Protein AF-A0A291BW94-F1 (afdb_monomer)

Organism: Brochothrix thermosphacta (NCBI:txid2756)

Radius of gyration: 30.16 Å; Cα contacts (8 Å, |Δi|>4): 267; chains: 1; bounding box: 79×54×92 Å

Solvent-accessible surface area (backbone atoms only — not comparable to full-atom values): 18505 Å² total; per-residue (Å²): 135,90,77,90,75,70,83,77,78,83,82,84,84,87,82,92,78,90,90,76,86,77,79,79,56,31,44,59,52,49,52,50,49,42,55,75,68,64,44,93,42,79,56,50,78,62,58,48,67,58,27,38,57,50,59,78,41,32,90,83,41,65,80,66,53,48,53,62,77,35,47,37,74,76,50,86,87,83,32,32,55,38,54,51,50,48,54,52,48,62,72,38,86,88,54,63,85,90,59,80,67,66,53,41,41,53,55,32,20,35,50,66,76,64,47,49,58,53,36,36,77,73,53,30,26,47,99,84,64,47,75,31,73,63,32,53,53,50,46,62,76,45,41,66,62,53,47,45,67,78,54,61,77,55,61,87,68,71,106,54,96,57,86,43,73,87,47,69,62,64,57,51,52,49,35,43,78,67,65,75,40,52,74,64,57,44,47,53,52,47,50,55,46,44,56,47,43,54,53,39,48,54,48,40,51,52,43,50,50,47,50,54,50,50,47,42,52,49,28,52,57,51,21,53,54,25,49,75,71,66,44,46,70,67,19,48,55,37,28,49,52,27,58,80,67,60,56,82,63,63,62,46,46,58,47,48,33,54,52,24,52,76,70,68,36,57,69,58,22,48,52,39,33,52,51,46,33,50,40,47,70,73,70,36,62,86,84,45,86,62,44,65,63,50,35,50,53,34,51,55,52,42,54,50,52,53,52,54,53,50,53,52,51,55,55,52,69,75,74,110

Nearest PDB structures (foldseek):
  8ehz-assembly1_A  TM=5.260E-01  e=5.068E-01  Homo sapiens
  8ei0-assembly1_A  TM=5.066E-01  e=5.907E-01  Homo sapiens
  8gck-assembly1_B  TM=4.850E-01  e=5.334E-01  Homo sapiens
  8gck-assembly2_A  TM=4.851E-01  e=6.217E-01  Homo sapiens
  8fyu-assembly2_A  TM=4.845E-01  e=1.036E+00  Homo sapiens

pLDDT: mean 75.42, std 21.96, range [30.2, 98.44]

Mean predicted aligned error: 18.99 Å

InterPro domains:
  IPR011990 Tetratricopeptide-like helical domain superfamily [G3DSA:1.25.40.10] (114-318)
  IPR011990 Tetratricopeptide-like helical domain superfamily [SSF48452] (183-284)

Secondary structure (DSSP, 8-state):
---STTTTSS--------S------HHHHHHHHHHHTT-SSPPP---HHHHHHHHHHHTT-GGGSPPGGGGS--BTTTB-HHHHHHHHHHH-TTS-TTS--THHHHTT---HHHHHHHHHHTTSB-TT-PBPHHHHHHHHHTHHHHHHHHSPPP---SSS-------HHHHHHHHHHTTSS-HHHHHHHHHHHHHHHHHHHHHHHHHHHHHHHHHHHHHHHHHHHHHHHT-HHHHHHHHHHHHHTT-SSSHHHHHHHHHHHHTT-HHHHHHHHHHHHHHHHHTS-TT-TTHHHHHHHHHHHHHHHHHHHHHHHHHHHT--

Sequence (320 aa):
MKNLFSFVKNLNVQSKSDASINKIDSTEKLLALYRQKNYKRIPFLPNNEECSKILDRYDILPSLLVRKEYMDIIYQDDLYRGDIIYLWWLANPRTNKKKIPAYFVFKYGISVNERSGTLISLGYIDKQNNLTDKAVKLIELHSSIINEHKFPEPLLINDKQTEIYVDDKAFYDDLLNRGVINEQEYKEAFETTKAANDASDELLTMNKYSSKELKMVNNNKRGITLEKSGDVDKAIELYEYNIKHRFQGNHPYDRLAIIYRKQKRINDEIRVLEVAVDVFEKDVYKKRPDRNVKTNRFKERLGKVHSDKKHENERRNNNE

Structure (mmCIF, N/CA/C/O backbone):
data_AF-A0A291BW94-F1
#
_entry.id   AF-A0A291BW94-F1
#
loop_
_atom_site.group_PDB
_atom_site.id
_atom_site.type_symbol
_atom_site.label_atom_id
_atom_site.label_alt_id
_atom_site.label_comp_id
_atom_site.label_asym_id
_atom_site.label_entity_id
_atom_site.label_seq_id
_atom_site.pdbx_PDB_ins_code
_atom_site.Cartn_x
_atom_site.Cartn_y
_atom_site.Cartn_z
_atom_site.occupancy
_atom_site.B_iso_or_equiv
_atom_site.auth_seq_id
_atom_site.auth_comp_id
_atom_site.auth_asym_id
_atom_site.auth_atom_id
_atom_site.pdbx_PDB_model_num
ATOM 1 N N . MET A 1 1 ? 8.660 -35.034 -30.170 1.00 42.75 1 MET A N 1
ATOM 2 C CA . MET A 1 1 ? 9.963 -35.731 -30.263 1.00 42.75 1 MET A CA 1
ATOM 3 C C . MET A 1 1 ? 10.323 -35.858 -31.743 1.00 42.75 1 MET A C 1
ATOM 5 O O . MET A 1 1 ? 9.501 -36.406 -32.463 1.00 42.75 1 MET A O 1
ATOM 9 N N . LYS A 1 2 ? 11.514 -35.367 -32.147 1.00 31.47 2 LYS A N 1
ATOM 10 C CA . LYS A 1 2 ? 12.114 -35.333 -33.513 1.00 31.47 2 LYS A CA 1
ATOM 11 C C . LYS A 1 2 ? 11.455 -34.312 -34.470 1.00 31.47 2 LYS A C 1
ATOM 13 O O . LYS A 1 2 ? 10.252 -34.345 -34.634 1.00 31.47 2 LYS A O 1
ATOM 18 N N . ASN A 1 3 ? 12.130 -33.375 -35.141 1.00 30.20 3 ASN A N 1
ATOM 19 C CA . ASN A 1 3 ? 13.555 -33.107 -35.352 1.00 30.20 3 ASN A CA 1
ATOM 20 C C . ASN A 1 3 ? 13.709 -31.635 -35.797 1.00 30.20 3 ASN A C 1
ATOM 22 O O . ASN A 1 3 ? 13.331 -31.305 -36.915 1.00 30.20 3 ASN A O 1
ATOM 26 N N . LEU A 1 4 ? 14.311 -30.770 -34.971 1.00 30.91 4 LEU A N 1
ATOM 27 C CA . LEU A 1 4 ? 14.809 -29.449 -35.406 1.00 30.91 4 LEU A CA 1
ATOM 28 C C . LEU A 1 4 ? 16.224 -29.546 -36.028 1.00 30.91 4 LEU A C 1
ATOM 30 O O . LEU A 1 4 ? 16.851 -28.542 -36.339 1.00 30.91 4 LEU A O 1
ATOM 34 N N . PHE A 1 5 ? 16.732 -30.770 -36.215 1.00 34.72 5 PHE A N 1
ATOM 35 C CA . PHE A 1 5 ? 18.092 -31.060 -36.678 1.00 34.72 5 PHE A CA 1
ATOM 36 C C . PHE A 1 5 ? 18.271 -31.062 -38.208 1.00 34.72 5 PHE A C 1
ATOM 38 O O . PHE A 1 5 ? 19.389 -31.255 -38.679 1.00 34.72 5 PHE A O 1
ATOM 45 N N . SER A 1 6 ? 17.219 -30.860 -39.012 1.00 34.09 6 SER A N 1
ATOM 46 C CA . SER A 1 6 ? 17.330 -30.983 -40.478 1.00 34.09 6 SER A CA 1
ATOM 47 C C . SER A 1 6 ? 17.673 -29.687 -41.217 1.00 34.09 6 SER A C 1
ATOM 49 O O . SER A 1 6 ? 18.029 -29.753 -42.389 1.00 34.09 6 SER A O 1
ATOM 51 N N . PHE A 1 7 ? 17.643 -28.520 -40.566 1.00 32.69 7 PHE A N 1
ATOM 52 C CA . PHE A 1 7 ? 17.906 -27.251 -41.260 1.00 32.69 7 PHE A CA 1
ATOM 53 C C . PHE A 1 7 ? 19.403 -26.919 -41.429 1.00 32.69 7 PHE A C 1
ATOM 55 O O . PHE A 1 7 ? 19.756 -25.983 -42.135 1.00 32.69 7 PHE A O 1
ATOM 62 N N . VAL A 1 8 ? 20.307 -27.704 -40.830 1.00 33.06 8 VAL A N 1
ATOM 63 C CA . VAL A 1 8 ? 21.752 -27.390 -40.796 1.00 33.06 8 VAL A CA 1
ATOM 64 C C . VAL A 1 8 ? 22.556 -28.101 -41.898 1.00 33.06 8 VAL A C 1
ATOM 66 O O . VAL A 1 8 ? 23.747 -27.856 -42.048 1.00 33.06 8 VAL A O 1
ATOM 69 N N . LYS A 1 9 ? 21.950 -28.965 -42.725 1.00 33.69 9 LYS A N 1
ATOM 70 C CA . LYS A 1 9 ? 22.735 -29.869 -43.592 1.00 33.69 9 LYS A CA 1
ATOM 71 C C . LYS A 1 9 ? 22.953 -29.453 -45.053 1.00 33.69 9 LYS A C 1
ATOM 73 O O . LYS A 1 9 ? 23.567 -30.230 -45.770 1.00 33.69 9 LYS A O 1
ATOM 78 N N . ASN A 1 10 ? 22.531 -28.265 -45.495 1.00 32.84 10 ASN A N 1
ATOM 79 C CA . ASN A 1 10 ? 22.587 -27.900 -46.926 1.00 32.84 10 ASN A CA 1
ATOM 80 C C . ASN A 1 10 ? 23.357 -26.619 -47.291 1.00 32.84 10 ASN A C 1
ATOM 82 O O . ASN A 1 10 ? 23.132 -26.059 -48.358 1.00 32.84 10 ASN A O 1
ATOM 86 N N . LEU A 1 11 ? 24.317 -26.177 -46.479 1.00 32.81 11 LEU A N 1
ATOM 87 C CA . LEU A 1 11 ? 25.239 -25.111 -46.890 1.00 32.81 11 LEU A CA 1
ATOM 88 C C . LEU A 1 11 ? 26.680 -25.532 -46.631 1.00 32.81 11 LEU A C 1
ATOM 90 O O . LEU A 1 11 ? 27.266 -25.207 -45.603 1.00 32.81 11 LEU A O 1
ATOM 94 N N . ASN A 1 12 ? 27.249 -26.279 -47.575 1.00 32.38 12 ASN A N 1
ATOM 95 C CA . ASN A 1 12 ? 28.695 -26.405 -47.668 1.00 32.38 12 ASN A CA 1
ATOM 96 C C . ASN A 1 12 ? 29.133 -26.540 -49.132 1.00 32.38 12 ASN A C 1
ATOM 98 O O . ASN A 1 12 ? 29.222 -27.645 -49.656 1.00 32.38 12 ASN A O 1
ATOM 102 N N . VAL A 1 13 ? 29.418 -25.404 -49.777 1.00 36.09 13 VAL A N 1
ATOM 103 C CA . VAL A 1 13 ? 30.369 -25.321 -50.896 1.00 36.09 13 VAL A CA 1
ATOM 104 C C . VAL A 1 13 ? 31.230 -24.065 -50.700 1.00 36.09 13 VAL A C 1
ATOM 106 O O . VAL A 1 13 ? 30.855 -22.960 -51.065 1.00 36.09 13 VAL A O 1
ATOM 109 N N . GLN A 1 14 ? 32.350 -24.288 -50.009 1.00 33.00 14 GLN A N 1
ATOM 110 C CA . GLN A 1 14 ? 33.688 -23.690 -50.143 1.00 33.00 14 GLN A CA 1
ATOM 111 C C . GLN A 1 14 ? 33.849 -22.246 -50.672 1.00 33.00 14 GLN A C 1
ATOM 113 O O . GLN A 1 14 ? 33.798 -22.021 -51.875 1.00 33.00 14 GLN A O 1
ATOM 118 N N . SER A 1 15 ? 34.350 -21.353 -49.803 1.00 30.72 15 SER A N 1
ATOM 119 C CA . SER A 1 15 ? 35.695 -20.757 -49.970 1.00 30.72 15 SER A CA 1
ATOM 120 C C . SER A 1 15 ? 36.180 -20.030 -48.699 1.00 30.72 15 SER A C 1
ATOM 122 O O . SER A 1 15 ? 35.703 -18.956 -48.358 1.00 30.72 15 SER A O 1
ATOM 124 N N . LYS A 1 16 ? 37.142 -20.669 -48.021 1.00 34.75 16 LYS A N 1
ATOM 125 C CA . LYS A 1 16 ? 38.218 -20.166 -47.140 1.00 34.75 16 LYS A CA 1
ATOM 126 C C . LYS A 1 16 ? 38.145 -18.720 -46.599 1.00 34.75 16 LYS A C 1
ATOM 128 O O . LYS A 1 16 ? 38.625 -17.794 -47.244 1.00 34.75 16 LYS A O 1
ATOM 133 N N . SER A 1 17 ? 37.778 -18.608 -45.321 1.00 33.25 17 SER A N 1
ATOM 134 C CA . SER A 1 17 ? 38.566 -17.913 -44.286 1.00 33.25 17 SER A CA 1
ATOM 135 C C . SER A 1 17 ? 38.094 -18.401 -42.911 1.00 33.25 17 SER A C 1
ATOM 137 O O . SER A 1 17 ? 37.022 -18.022 -42.438 1.00 33.25 17 SER A O 1
ATOM 139 N N . ASP A 1 18 ? 38.860 -19.309 -42.313 1.00 41.75 18 ASP A N 1
ATOM 140 C CA . ASP A 1 18 ? 38.581 -19.903 -41.007 1.00 41.75 18 ASP A CA 1
ATOM 141 C C . ASP A 1 18 ? 38.770 -18.893 -39.858 1.00 41.75 18 ASP A C 1
ATOM 143 O O . ASP A 1 18 ? 39.694 -18.081 -39.894 1.00 41.75 18 ASP A O 1
ATOM 147 N N . ALA A 1 19 ? 37.915 -19.038 -38.829 1.00 32.38 19 ALA A N 1
ATOM 148 C CA . ALA A 1 19 ? 37.946 -18.446 -37.473 1.00 32.38 19 ALA A CA 1
ATOM 149 C C . ALA A 1 19 ? 36.909 -17.358 -37.086 1.00 32.38 19 ALA A C 1
ATOM 151 O O . ALA A 1 19 ? 37.126 -16.629 -36.121 1.00 32.38 19 ALA A O 1
ATOM 152 N N . SER A 1 20 ? 35.733 -17.290 -37.722 1.00 34.34 20 SER A N 1
ATOM 153 C CA . SER A 1 20 ? 34.609 -16.444 -37.251 1.00 34.34 20 SER A CA 1
ATOM 154 C C . SER A 1 20 ? 33.241 -17.141 -37.317 1.00 34.34 20 SER A C 1
ATOM 156 O O . SER A 1 20 ? 32.237 -16.575 -37.743 1.00 34.34 20 SER A O 1
ATOM 158 N N . ILE A 1 21 ? 33.175 -18.401 -36.882 1.00 39.31 21 ILE A N 1
ATOM 159 C CA . ILE A 1 21 ? 31.927 -19.177 -36.871 1.00 39.31 21 ILE A CA 1
ATOM 160 C C . ILE A 1 21 ? 30.978 -18.637 -35.777 1.00 39.31 21 ILE A C 1
ATOM 162 O O . ILE A 1 21 ? 31.078 -19.005 -34.610 1.00 39.31 21 ILE A O 1
ATOM 166 N N . ASN A 1 22 ? 30.076 -17.735 -36.182 1.00 45.88 22 ASN A N 1
ATOM 167 C CA . ASN A 1 22 ? 28.743 -17.431 -35.632 1.00 45.88 22 ASN A CA 1
ATOM 168 C C . ASN A 1 22 ? 28.517 -17.692 -34.127 1.00 45.88 22 ASN A C 1
ATOM 170 O O . ASN A 1 22 ? 27.833 -18.641 -33.734 1.00 45.88 22 ASN A O 1
ATOM 174 N N . LYS A 1 23 ? 28.984 -16.780 -33.269 1.00 48.34 23 LYS A N 1
ATOM 175 C CA . LYS A 1 23 ? 28.524 -16.706 -31.875 1.00 48.34 23 LYS A CA 1
ATOM 176 C C . LYS A 1 23 ? 27.161 -16.002 -31.865 1.00 48.34 23 LYS A C 1
ATOM 178 O O . LYS A 1 23 ? 27.096 -14.786 -31.982 1.00 48.34 23 LYS A O 1
ATOM 183 N N . ILE A 1 24 ? 26.071 -16.770 -31.804 1.00 60.78 24 ILE A N 1
ATOM 184 C CA . ILE A 1 24 ? 24.704 -16.220 -31.748 1.00 60.78 24 ILE A CA 1
ATOM 185 C C . ILE A 1 24 ? 24.601 -15.266 -30.548 1.00 60.78 24 ILE A C 1
ATOM 187 O O . ILE A 1 24 ? 24.852 -15.688 -29.416 1.00 60.78 24 ILE A O 1
ATOM 191 N N . ASP A 1 25 ? 24.214 -14.017 -30.815 1.00 86.75 25 ASP A N 1
ATOM 192 C CA . ASP A 1 25 ? 24.033 -12.948 -29.831 1.00 86.75 25 ASP A CA 1
ATOM 193 C C . ASP A 1 25 ? 23.041 -13.367 -28.732 1.00 86.75 25 ASP A C 1
ATOM 195 O O . ASP A 1 25 ? 21.907 -13.769 -29.006 1.00 86.75 25 ASP A O 1
ATOM 199 N N . SER A 1 26 ? 23.473 -13.301 -27.471 1.00 90.00 26 SER A N 1
ATOM 200 C CA . SER A 1 26 ? 22.643 -13.633 -26.308 1.00 90.00 26 SER A CA 1
ATOM 201 C C . SER A 1 26 ? 21.423 -12.717 -26.201 1.00 90.00 26 SER A C 1
ATOM 203 O O . SER A 1 26 ? 20.376 -13.142 -25.719 1.00 90.00 26 SER A O 1
ATOM 205 N N . THR A 1 27 ? 21.529 -11.487 -26.705 1.00 92.06 27 THR A N 1
ATOM 206 C CA . THR A 1 27 ? 20.422 -10.526 -26.776 1.00 92.06 27 THR A CA 1
ATOM 207 C C . THR A 1 27 ? 19.288 -11.069 -27.648 1.00 92.06 27 THR A C 1
ATOM 209 O O . THR A 1 27 ? 18.140 -11.145 -27.208 1.00 92.06 27 THR A O 1
ATOM 212 N N . GLU A 1 28 ? 19.618 -11.551 -28.850 1.00 94.19 28 GLU A N 1
ATOM 213 C CA . GLU A 1 28 ? 18.660 -12.149 -29.789 1.00 94.19 28 GLU A CA 1
ATOM 214 C C . GLU A 1 28 ? 18.028 -13.432 -29.237 1.00 94.19 28 GLU A C 1
ATOM 216 O O . GLU A 1 28 ? 16.830 -13.673 -29.402 1.00 94.19 28 GLU A O 1
ATOM 221 N N . LYS A 1 29 ? 18.805 -14.247 -28.514 1.00 93.69 29 LYS A N 1
ATOM 222 C CA . LYS A 1 29 ? 18.279 -15.448 -27.845 1.00 93.69 29 LYS A CA 1
ATOM 223 C C . LYS A 1 29 ? 17.274 -15.100 -26.749 1.00 93.69 29 LYS A C 1
ATOM 225 O O . LYS A 1 29 ? 16.214 -15.723 -26.682 1.00 93.69 29 LYS A O 1
ATOM 230 N N . LEU A 1 30 ? 17.578 -14.111 -25.907 1.00 92.81 30 LEU A N 1
ATOM 231 C CA . LEU A 1 30 ? 16.671 -13.683 -24.842 1.00 92.81 30 LEU A CA 1
ATOM 232 C C . LEU A 1 30 ? 15.404 -13.036 -25.419 1.00 92.81 30 LEU A C 1
ATOM 234 O O . LEU A 1 30 ? 14.298 -13.329 -24.962 1.00 92.81 30 LEU A O 1
ATOM 238 N N . LEU A 1 31 ? 15.539 -12.246 -26.487 1.00 95.50 31 LEU A N 1
ATOM 239 C CA . LEU A 1 31 ? 14.410 -11.715 -27.249 1.00 95.50 31 LEU A CA 1
ATOM 240 C C . LEU A 1 31 ? 13.513 -12.833 -27.802 1.00 95.50 31 LEU A C 1
ATOM 242 O O . LEU A 1 31 ? 12.290 -12.788 -27.641 1.00 95.50 31 LEU A O 1
ATOM 246 N N . ALA A 1 32 ? 14.105 -13.847 -28.436 1.00 94.81 32 ALA A N 1
ATOM 247 C CA . ALA A 1 32 ? 13.374 -14.995 -28.965 1.00 94.81 32 ALA A CA 1
ATOM 248 C C . ALA A 1 32 ? 12.651 -15.772 -27.854 1.00 94.81 32 ALA A C 1
ATOM 250 O O . ALA A 1 32 ? 11.491 -16.149 -28.032 1.00 94.81 32 ALA A O 1
ATOM 251 N N . LEU A 1 33 ? 13.286 -15.941 -26.690 1.00 92.75 33 LEU A N 1
ATOM 252 C CA . LEU A 1 33 ? 12.673 -16.573 -25.524 1.00 92.75 33 LEU A CA 1
ATOM 253 C C . LEU A 1 33 ? 11.459 -15.779 -25.022 1.00 92.75 33 LEU A C 1
ATOM 255 O O . LEU A 1 33 ? 10.393 -16.362 -24.815 1.00 92.75 33 LEU A O 1
ATOM 259 N N . TYR A 1 34 ? 11.565 -14.453 -24.886 1.00 94.94 34 TYR A N 1
ATOM 260 C CA . TYR A 1 34 ? 10.420 -13.618 -24.505 1.00 94.94 34 TYR A CA 1
ATOM 261 C C . TYR A 1 34 ? 9.272 -13.703 -25.521 1.00 94.94 34 TYR A C 1
ATOM 263 O O . TYR A 1 34 ? 8.110 -13.835 -25.126 1.00 94.94 34 TYR A O 1
ATOM 271 N N . ARG A 1 35 ? 9.574 -13.718 -26.826 1.00 94.12 35 ARG A N 1
ATOM 272 C CA . ARG A 1 35 ? 8.566 -13.919 -27.883 1.00 94.12 35 ARG A CA 1
ATOM 273 C C . ARG A 1 35 ? 7.893 -15.285 -27.778 1.00 94.12 35 ARG A C 1
ATOM 275 O O . ARG A 1 35 ? 6.670 -15.354 -27.775 1.00 94.12 35 ARG A O 1
ATOM 282 N N . GLN A 1 36 ? 8.666 -16.358 -27.613 1.00 94.50 36 GLN A N 1
ATOM 283 C CA . GLN A 1 36 ? 8.142 -17.717 -27.436 1.00 94.50 36 GLN A CA 1
ATOM 284 C C . GLN A 1 36 ? 7.239 -17.826 -26.200 1.00 94.50 36 GLN A C 1
ATOM 286 O O . GLN A 1 36 ? 6.272 -18.586 -26.179 1.00 94.50 36 GLN A O 1
ATOM 291 N N . LYS A 1 37 ? 7.547 -17.065 -25.148 1.00 90.19 37 LYS A N 1
ATOM 292 C CA . LYS A 1 37 ? 6.742 -17.003 -23.928 1.00 90.19 37 LYS A CA 1
ATOM 293 C C . LYS A 1 37 ? 5.541 -16.059 -24.058 1.00 90.19 37 LYS A C 1
ATOM 295 O O . LYS A 1 37 ? 4.831 -15.902 -23.070 1.00 90.19 37 LYS A O 1
ATOM 300 N N . ASN A 1 38 ? 5.249 -15.488 -25.225 1.00 92.88 38 ASN A N 1
ATOM 301 C CA . ASN A 1 38 ? 4.084 -14.630 -25.468 1.00 92.88 38 ASN A CA 1
ATOM 302 C C . ASN A 1 38 ? 4.016 -13.412 -24.530 1.00 92.88 38 ASN A C 1
ATOM 304 O O . ASN A 1 38 ? 2.964 -13.100 -23.972 1.00 92.88 38 ASN A O 1
ATOM 308 N N . TYR A 1 39 ? 5.146 -12.738 -24.314 1.00 93.12 39 TYR A N 1
ATOM 309 C CA . TYR A 1 39 ? 5.135 -11.438 -23.645 1.00 93.12 39 TYR A CA 1
ATOM 310 C C . TYR A 1 39 ? 4.414 -10.419 -24.533 1.00 93.12 39 TYR A C 1
ATOM 312 O O . TYR A 1 39 ? 4.793 -10.245 -25.690 1.00 93.12 39 TYR A O 1
ATOM 320 N N . LYS A 1 40 ? 3.398 -9.727 -23.994 1.00 88.44 40 LYS A N 1
ATOM 321 C CA . LYS A 1 40 ? 2.690 -8.658 -24.728 1.00 88.44 40 LYS A CA 1
ATOM 322 C C . LYS A 1 40 ? 3.632 -7.508 -25.079 1.00 88.44 40 LYS A C 1
ATOM 324 O O . LYS A 1 40 ? 3.568 -6.963 -26.176 1.00 88.44 40 LYS A O 1
ATOM 329 N N . ARG A 1 41 ? 4.539 -7.189 -24.154 1.00 91.50 41 ARG A N 1
ATOM 330 C CA . ARG A 1 41 ? 5.652 -6.264 -24.345 1.00 91.50 41 ARG A CA 1
ATOM 331 C C . ARG A 1 41 ? 6.945 -6.924 -23.903 1.00 91.50 41 ARG A C 1
ATOM 333 O O . ARG A 1 41 ? 7.007 -7.531 -22.835 1.00 91.50 41 ARG A O 1
ATOM 340 N N . ILE A 1 42 ? 7.970 -6.795 -24.736 1.00 94.88 42 ILE A N 1
ATOM 341 C CA . ILE A 1 42 ? 9.292 -7.349 -24.460 1.00 94.88 42 ILE A CA 1
ATOM 342 C C . ILE A 1 42 ? 9.949 -6.539 -23.328 1.00 94.88 42 ILE A C 1
ATOM 344 O O . ILE A 1 42 ? 10.016 -5.311 -23.442 1.00 94.88 42 ILE A O 1
ATOM 348 N N . PRO A 1 43 ? 10.405 -7.190 -22.241 1.00 95.44 43 PRO A N 1
ATOM 349 C CA . PRO A 1 43 ? 11.247 -6.557 -21.233 1.00 95.44 43 PRO A CA 1
ATOM 350 C C . PRO A 1 43 ? 12.505 -5.943 -21.845 1.00 95.44 43 PRO A C 1
ATOM 352 O O . PRO A 1 43 ? 13.029 -6.450 -22.835 1.00 95.44 43 PRO A O 1
ATOM 355 N N . PHE A 1 44 ? 13.026 -4.892 -21.221 1.00 94.69 44 PHE A N 1
ATOM 356 C CA . PHE A 1 44 ? 14.311 -4.316 -21.589 1.00 94.69 44 PHE A CA 1
ATOM 357 C C . PHE A 1 44 ? 15.401 -5.395 -21.619 1.00 94.69 44 PHE A C 1
ATOM 359 O O . PHE A 1 44 ? 15.536 -6.192 -20.686 1.00 94.69 44 PHE A O 1
ATOM 366 N N . LEU A 1 45 ? 16.168 -5.407 -22.706 1.00 93.19 45 LEU A N 1
ATOM 367 C CA . LEU A 1 45 ? 17.269 -6.336 -22.909 1.00 93.19 45 LEU A CA 1
ATOM 368 C C . LEU A 1 45 ? 18.560 -5.649 -22.445 1.00 93.19 45 LEU A C 1
ATOM 370 O O . LEU A 1 45 ? 18.942 -4.637 -23.037 1.00 93.19 45 LEU A O 1
ATOM 374 N N . PRO A 1 46 ? 19.223 -6.141 -21.381 1.00 87.81 46 PRO A N 1
ATOM 375 C CA . PRO A 1 46 ? 20.510 -5.599 -20.967 1.00 87.81 46 PRO A CA 1
ATOM 376 C C . PRO A 1 46 ? 21.599 -5.946 -21.990 1.00 87.81 46 PRO A C 1
ATOM 378 O O . PRO A 1 46 ? 21.339 -6.522 -23.045 1.00 87.81 46 PRO A O 1
ATOM 381 N N . ASN A 1 47 ? 22.850 -5.605 -21.682 1.00 87.44 47 ASN A N 1
ATOM 382 C CA . ASN A 1 47 ? 23.969 -5.976 -22.543 1.00 87.44 47 ASN A CA 1
ATOM 383 C C . ASN A 1 47 ? 24.043 -7.507 -22.771 1.00 87.44 47 ASN A C 1
ATOM 385 O O . ASN A 1 47 ? 23.467 -8.308 -22.029 1.00 87.44 47 ASN A O 1
ATOM 389 N N . ASN A 1 48 ? 24.772 -7.911 -23.812 1.00 88.00 48 ASN A N 1
ATOM 390 C CA . ASN A 1 48 ? 24.876 -9.310 -24.233 1.00 88.00 48 ASN A CA 1
ATOM 391 C C . ASN A 1 48 ? 25.375 -10.239 -23.105 1.00 88.00 48 ASN A C 1
ATOM 393 O O . ASN A 1 48 ? 24.868 -11.350 -22.964 1.00 88.00 48 ASN A O 1
ATOM 397 N N . GLU A 1 49 ? 26.308 -9.783 -22.264 1.00 83.25 49 GLU A N 1
ATOM 398 C CA . GLU A 1 49 ? 26.834 -10.577 -21.148 1.00 83.25 49 GLU A CA 1
ATOM 399 C C . GLU A 1 49 ? 25.745 -10.895 -20.112 1.00 83.25 49 GLU A C 1
ATOM 401 O O . GLU A 1 49 ? 25.557 -12.053 -19.740 1.00 83.25 49 GLU A O 1
ATOM 406 N N . GLU A 1 50 ? 24.975 -9.890 -19.694 1.00 83.19 50 GLU A N 1
ATOM 407 C CA . GLU A 1 50 ? 23.849 -10.074 -18.776 1.00 83.19 50 GLU A CA 1
ATOM 408 C C . GLU A 1 50 ? 22.741 -10.928 -19.402 1.00 83.19 50 GLU A C 1
ATOM 410 O O . GLU A 1 50 ? 22.176 -11.798 -18.735 1.00 83.19 50 GLU A O 1
ATOM 415 N N . CYS A 1 51 ? 22.477 -10.767 -20.703 1.00 85.56 51 CYS A N 1
ATOM 416 C CA . CYS A 1 51 ? 21.568 -11.658 -21.425 1.00 85.56 51 CYS A CA 1
ATOM 417 C C . CYS A 1 51 ? 22.054 -13.116 -21.393 1.00 85.56 51 CYS A C 1
ATOM 419 O O . CYS A 1 51 ? 21.244 -14.017 -21.175 1.00 85.56 51 CYS A O 1
ATOM 421 N N . SER A 1 52 ? 23.361 -13.359 -21.563 1.00 83.25 52 SER A N 1
ATOM 422 C CA . SER A 1 52 ? 23.948 -14.702 -21.457 1.00 83.25 52 SER A CA 1
ATOM 423 C C . SER A 1 52 ? 23.725 -15.282 -20.065 1.00 83.25 52 SER A C 1
ATOM 425 O O . SER A 1 52 ? 23.200 -16.382 -19.947 1.00 83.25 52 SER A O 1
ATOM 427 N N . LYS A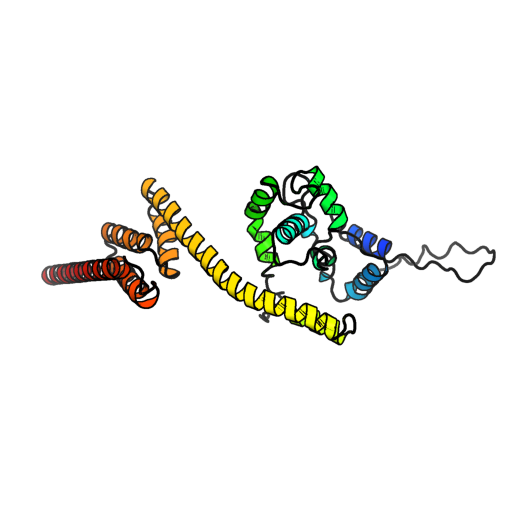 1 53 ? 24.019 -14.514 -19.007 1.00 78.69 53 LYS A N 1
ATOM 428 C CA . LYS A 1 53 ? 23.832 -14.951 -17.611 1.00 78.69 53 LYS A CA 1
ATOM 429 C C . LYS A 1 53 ? 22.382 -15.335 -17.307 1.00 78.69 53 LYS A C 1
ATOM 431 O O . LYS A 1 53 ? 22.152 -16.302 -16.579 1.00 78.69 53 LYS A O 1
ATOM 436 N N . ILE A 1 54 ? 21.412 -14.592 -17.848 1.00 75.88 54 ILE A N 1
ATOM 437 C CA . ILE A 1 54 ? 19.984 -14.918 -17.721 1.00 75.88 54 ILE A CA 1
ATOM 438 C C . ILE A 1 54 ? 19.682 -16.246 -18.423 1.00 75.88 54 ILE A C 1
ATOM 440 O O . ILE A 1 54 ? 19.060 -17.120 -17.823 1.00 75.88 54 ILE A O 1
ATOM 444 N N . LEU A 1 55 ? 20.128 -16.407 -19.673 1.00 80.19 55 LEU A N 1
ATOM 445 C CA . LEU A 1 55 ? 19.862 -17.601 -20.481 1.00 80.19 55 LEU A CA 1
ATOM 446 C C . LEU A 1 55 ? 20.501 -18.859 -19.891 1.00 80.19 55 LEU A C 1
ATOM 448 O O . LEU A 1 55 ? 19.828 -19.879 -19.790 1.00 80.19 55 LEU A O 1
ATOM 452 N N . ASP A 1 56 ? 21.750 -18.770 -19.435 1.00 75.56 56 ASP A N 1
ATOM 453 C CA . ASP A 1 56 ? 22.502 -19.900 -18.877 1.00 75.56 56 ASP A CA 1
ATOM 454 C C . ASP A 1 56 ? 21.852 -20.462 -17.602 1.00 75.56 56 ASP A C 1
ATOM 456 O O . ASP A 1 56 ? 22.020 -21.632 -17.263 1.00 75.56 56 ASP A O 1
ATOM 460 N N . ARG A 1 57 ? 21.099 -19.629 -16.875 1.00 65.12 57 ARG A N 1
ATOM 461 C CA . ARG A 1 57 ? 20.453 -19.994 -15.604 1.00 65.12 57 ARG A CA 1
ATOM 462 C C . ARG A 1 57 ? 18.947 -20.213 -15.732 1.00 65.12 57 ARG A C 1
ATOM 464 O O . ARG A 1 57 ? 18.324 -20.698 -14.786 1.00 65.12 57 ARG A O 1
ATOM 471 N N . TYR A 1 58 ? 18.367 -19.880 -16.884 1.00 68.00 58 TYR A N 1
ATOM 472 C CA . TYR A 1 58 ? 16.930 -19.947 -17.129 1.00 68.00 58 TYR A CA 1
ATOM 473 C C . TYR A 1 58 ? 16.368 -21.365 -16.969 1.00 68.00 58 TYR A C 1
ATOM 475 O O . TYR A 1 58 ? 15.313 -21.535 -16.357 1.00 68.00 58 TYR A O 1
ATOM 483 N N . ASP A 1 59 ? 17.088 -22.374 -17.466 1.00 56.53 59 ASP A N 1
ATOM 484 C CA . ASP A 1 59 ? 16.650 -23.775 -17.420 1.00 56.53 59 ASP A CA 1
ATOM 485 C C . ASP A 1 59 ? 16.503 -24.301 -15.983 1.00 56.53 59 ASP A C 1
ATOM 487 O O . ASP A 1 59 ? 15.691 -25.188 -15.722 1.00 56.53 59 ASP A O 1
ATOM 491 N N . ILE A 1 60 ? 17.259 -23.727 -15.042 1.00 56.72 60 ILE A N 1
ATOM 492 C CA . ILE A 1 60 ? 17.251 -24.099 -13.623 1.00 56.72 60 ILE A CA 1
ATOM 493 C C . ILE A 1 60 ? 16.249 -23.240 -12.844 1.00 56.72 60 ILE A C 1
ATOM 495 O O . ILE A 1 60 ? 15.541 -23.746 -11.974 1.00 56.72 60 ILE A O 1
ATOM 499 N N . LEU A 1 61 ? 16.178 -21.940 -13.147 1.00 59.03 61 LEU A N 1
ATOM 500 C CA . LEU A 1 61 ? 15.329 -20.990 -12.433 1.00 59.03 61 LEU A CA 1
ATOM 501 C C . LEU A 1 61 ? 14.530 -20.111 -13.409 1.00 59.03 61 LEU A C 1
ATOM 503 O O . LEU A 1 61 ? 14.904 -18.964 -13.675 1.00 59.03 61 LEU A O 1
ATOM 507 N N . PRO A 1 62 ? 13.369 -20.593 -13.894 1.00 63.12 62 PRO A N 1
ATOM 508 C CA . PRO A 1 62 ? 12.542 -19.841 -14.836 1.00 63.12 62 PRO A CA 1
ATOM 509 C C . PRO A 1 62 ? 12.038 -18.493 -14.302 1.00 63.12 62 PRO A C 1
ATOM 511 O O . PRO A 1 62 ? 11.682 -17.618 -15.092 1.00 63.12 62 PRO A O 1
ATOM 514 N N . SER A 1 63 ? 12.020 -18.305 -12.975 1.00 63.31 63 SER A N 1
ATOM 515 C CA . SER A 1 63 ? 11.633 -17.050 -12.317 1.00 63.31 63 SER A CA 1
ATOM 516 C C . SER A 1 63 ? 12.656 -15.919 -12.466 1.00 63.31 63 SER A C 1
ATOM 518 O O . SER A 1 63 ? 12.388 -14.818 -11.994 1.00 63.31 63 SER A O 1
ATOM 520 N N . LEU A 1 64 ? 13.813 -16.172 -13.094 1.00 64.25 64 LEU A N 1
ATOM 521 C CA . LEU A 1 64 ? 14.768 -15.131 -13.493 1.00 64.25 64 LEU A CA 1
ATOM 522 C C . LEU A 1 64 ? 14.240 -14.243 -14.620 1.00 64.25 64 LEU A C 1
ATOM 524 O O . LEU A 1 64 ? 14.698 -13.112 -14.767 1.00 64.25 64 LEU A O 1
ATOM 528 N N . LEU A 1 65 ? 13.289 -14.735 -15.420 1.00 79.25 65 LEU A N 1
ATOM 529 C CA . LEU A 1 65 ? 12.615 -13.879 -16.383 1.00 79.25 65 LEU A CA 1
ATOM 530 C C . LEU A 1 65 ? 11.724 -12.879 -15.650 1.00 79.25 65 LEU A C 1
ATOM 532 O O . LEU A 1 65 ? 10.998 -13.230 -14.716 1.00 79.25 65 LEU A O 1
ATOM 536 N N . VAL A 1 66 ? 11.722 -11.644 -16.148 1.00 84.00 66 VAL A N 1
ATOM 537 C CA . VAL A 1 66 ? 10.779 -10.605 -15.721 1.00 84.00 66 VAL A CA 1
ATOM 538 C C . VAL A 1 66 ? 9.365 -11.168 -15.790 1.00 84.00 66 VAL A C 1
ATOM 540 O O . VAL A 1 66 ? 8.989 -11.755 -16.800 1.00 84.00 66 VAL A O 1
ATOM 543 N N . ARG A 1 67 ? 8.560 -11.009 -14.739 1.00 85.44 67 ARG A N 1
ATOM 544 C CA . ARG A 1 67 ? 7.182 -11.523 -14.739 1.00 85.44 67 ARG A CA 1
ATOM 545 C C . ARG A 1 67 ? 6.380 -10.891 -15.874 1.00 85.44 67 ARG A C 1
ATOM 547 O O . ARG A 1 67 ? 6.427 -9.677 -16.062 1.00 85.44 67 ARG A O 1
ATOM 554 N N . LYS A 1 68 ? 5.627 -11.699 -16.621 1.00 89.38 68 LYS A N 1
ATOM 555 C CA . LYS A 1 68 ? 4.851 -11.213 -17.776 1.00 89.38 68 LYS A CA 1
ATOM 556 C C . LYS A 1 68 ? 3.865 -10.131 -17.372 1.00 89.38 68 LYS A C 1
ATOM 558 O O . LYS A 1 68 ? 3.747 -9.126 -18.059 1.00 89.38 68 LYS A O 1
ATOM 563 N N . GLU A 1 69 ? 3.231 -10.313 -16.219 1.00 89.00 69 GLU A N 1
ATOM 564 C CA . GLU A 1 69 ? 2.228 -9.400 -15.676 1.00 89.00 69 GLU A CA 1
ATOM 565 C C . GLU A 1 69 ? 2.830 -8.027 -15.337 1.00 89.00 69 GLU A C 1
ATOM 567 O O . GLU A 1 69 ? 2.108 -7.044 -15.212 1.00 89.00 69 GLU A O 1
ATOM 572 N N . TYR A 1 70 ? 4.156 -7.922 -15.185 1.00 91.56 70 TYR A N 1
ATOM 573 C CA . TYR A 1 70 ? 4.818 -6.640 -14.916 1.00 91.56 70 TYR A CA 1
ATOM 574 C C . TYR A 1 70 ? 5.007 -5.813 -16.190 1.00 91.56 70 TYR A C 1
ATOM 576 O O . TYR A 1 70 ? 5.191 -4.600 -16.097 1.00 91.56 70 TYR A O 1
ATOM 584 N N . MET A 1 71 ? 4.911 -6.467 -17.351 1.00 93.69 71 MET A N 1
ATOM 585 C CA . MET A 1 71 ? 4.939 -5.858 -18.679 1.00 93.69 71 MET A CA 1
ATOM 586 C C . MET A 1 71 ? 3.534 -5.596 -19.240 1.00 93.69 71 MET A C 1
ATOM 588 O O . MET A 1 71 ? 3.406 -5.197 -20.396 1.00 93.69 71 MET A O 1
ATOM 592 N N . ASP A 1 72 ? 2.484 -5.816 -18.446 1.00 89.69 72 ASP A N 1
ATOM 593 C CA . ASP A 1 72 ? 1.121 -5.426 -18.797 1.00 89.69 72 ASP A CA 1
ATOM 594 C C . ASP A 1 72 ? 0.879 -3.948 -18.466 1.00 89.69 72 ASP A C 1
ATOM 596 O O . ASP A 1 72 ? 1.385 -3.421 -17.472 1.00 89.69 72 ASP A O 1
ATOM 600 N N . ILE A 1 73 ? 0.086 -3.278 -19.306 1.00 87.62 73 ILE A N 1
ATOM 601 C CA . ILE A 1 73 ? -0.330 -1.893 -19.073 1.00 87.62 73 ILE A CA 1
ATOM 602 C C . ILE A 1 73 ? -1.255 -1.862 -17.852 1.00 87.62 73 ILE A C 1
ATOM 604 O O . ILE A 1 73 ? -2.269 -2.560 -17.816 1.00 87.62 73 ILE A O 1
ATOM 608 N N . ILE A 1 74 ? -0.917 -1.038 -16.863 1.00 84.94 74 ILE A N 1
ATOM 609 C CA . ILE A 1 74 ? -1.643 -0.939 -15.585 1.00 84.94 74 ILE A CA 1
ATOM 610 C C . ILE A 1 74 ? -2.428 0.366 -15.426 1.00 84.94 74 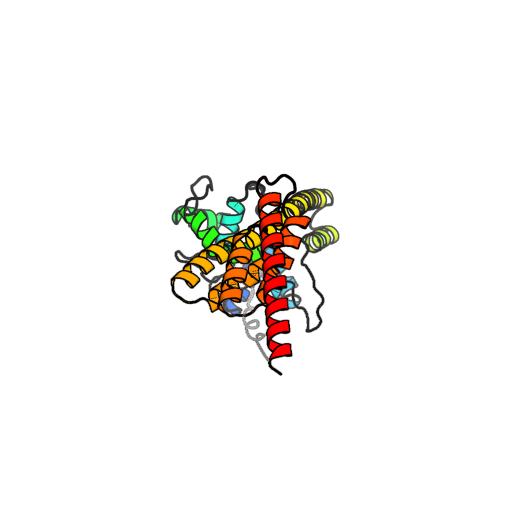ILE A C 1
ATOM 612 O O . ILE A 1 74 ? -3.226 0.491 -14.497 1.00 84.94 74 ILE A O 1
ATOM 616 N N . TYR A 1 75 ? -2.192 1.342 -16.302 1.00 77.81 75 TYR A N 1
ATOM 617 C CA . TYR A 1 75 ? -2.857 2.639 -16.274 1.00 77.81 75 TYR A CA 1
ATOM 618 C C . TYR A 1 75 ? -2.962 3.235 -17.681 1.00 77.81 75 TYR A C 1
ATOM 620 O O . TYR A 1 75 ? -2.323 2.761 -18.621 1.00 77.81 75 TYR A O 1
ATOM 628 N N . GLN A 1 76 ? -3.772 4.285 -17.820 1.00 70.25 76 GLN A N 1
ATOM 629 C CA . GLN A 1 76 ? -3.802 5.118 -19.025 1.00 70.25 76 GLN A CA 1
ATOM 630 C C . GLN A 1 76 ? -2.373 5.615 -19.345 1.00 70.25 76 GLN A C 1
ATOM 632 O O . GLN A 1 76 ? -1.545 5.722 -18.445 1.00 70.25 76 GLN A O 1
ATOM 637 N N . ASP A 1 77 ? -2.076 5.889 -20.616 1.00 80.06 77 ASP A N 1
ATOM 638 C CA . ASP A 1 77 ? -0.761 6.365 -21.093 1.00 80.06 77 ASP A CA 1
ATOM 639 C C . ASP A 1 77 ? 0.368 5.312 -21.217 1.00 80.06 77 ASP A C 1
ATOM 641 O O . ASP A 1 77 ? 1.544 5.663 -21.153 1.00 80.06 77 ASP A O 1
ATOM 645 N N . ASP A 1 78 ? 0.047 4.031 -21.446 1.00 85.50 78 ASP A N 1
ATOM 646 C CA . ASP A 1 78 ? 1.059 2.982 -21.707 1.00 85.50 78 ASP A CA 1
ATOM 647 C C . ASP A 1 78 ? 2.086 2.830 -20.562 1.00 85.50 78 ASP A C 1
ATOM 649 O O . ASP A 1 78 ? 3.306 2.749 -20.758 1.00 85.50 78 ASP A O 1
ATOM 653 N N . LEU A 1 79 ? 1.573 2.851 -19.329 1.00 91.00 79 LEU A N 1
ATOM 654 C CA . LEU A 1 79 ? 2.362 2.721 -18.109 1.00 91.00 79 LEU A CA 1
ATOM 655 C C . LEU A 1 79 ? 2.364 1.293 -17.576 1.00 91.00 79 LEU A C 1
ATOM 657 O O . LEU A 1 79 ? 1.333 0.618 -17.551 1.00 91.00 79 LEU A O 1
ATOM 661 N N . TYR A 1 80 ? 3.520 0.886 -17.064 1.00 91.88 80 TYR A N 1
ATOM 662 C CA . TYR A 1 80 ? 3.793 -0.444 -16.535 1.00 91.88 80 TYR A CA 1
ATOM 663 C C . TYR A 1 80 ? 4.125 -0.386 -15.056 1.00 91.88 80 TYR A C 1
ATOM 665 O O . TYR A 1 80 ? 4.439 0.664 -14.489 1.00 91.88 80 TYR A O 1
ATOM 673 N N . ARG A 1 81 ? 4.153 -1.560 -14.425 1.00 94.06 81 ARG A N 1
ATOM 674 C CA . ARG A 1 81 ? 4.537 -1.687 -13.018 1.00 94.06 81 ARG A CA 1
ATOM 675 C C . ARG A 1 81 ? 5.890 -1.030 -12.720 1.00 94.06 81 ARG A C 1
ATOM 677 O O . ARG A 1 81 ? 6.021 -0.354 -11.702 1.00 94.06 81 ARG A O 1
ATOM 684 N N . GLY A 1 82 ? 6.868 -1.190 -13.615 1.00 94.31 82 GLY A N 1
ATOM 685 C CA . GLY A 1 82 ? 8.189 -0.574 -13.485 1.00 94.31 82 GLY A CA 1
ATOM 686 C C . GLY A 1 82 ? 8.157 0.955 -13.410 1.00 94.31 82 GLY A C 1
ATOM 687 O O . GLY A 1 82 ? 8.937 1.529 -12.655 1.00 94.31 82 GLY A O 1
ATOM 688 N N . ASP A 1 83 ? 7.232 1.614 -14.112 1.00 95.88 83 ASP A N 1
ATOM 689 C CA . ASP A 1 83 ? 7.127 3.078 -14.113 1.00 95.88 83 ASP A CA 1
ATOM 690 C C . ASP A 1 83 ? 6.674 3.613 -12.758 1.00 95.88 83 ASP A C 1
ATOM 692 O O . ASP A 1 83 ? 7.224 4.592 -12.264 1.00 95.88 83 ASP A O 1
ATOM 696 N N . ILE A 1 84 ? 5.728 2.932 -12.107 1.00 94.75 84 ILE A N 1
ATOM 697 C CA . ILE A 1 84 ? 5.275 3.291 -10.755 1.00 94.75 84 ILE A CA 1
ATOM 698 C C . ILE A 1 84 ? 6.429 3.183 -9.764 1.00 94.75 84 ILE A C 1
ATOM 700 O O . ILE A 1 84 ? 6.623 4.066 -8.930 1.00 94.75 84 ILE A O 1
ATOM 704 N N . ILE A 1 85 ? 7.226 2.117 -9.877 1.00 93.00 85 ILE A N 1
ATOM 705 C CA . ILE A 1 85 ? 8.403 1.927 -9.030 1.00 93.00 85 ILE A CA 1
ATOM 706 C C . ILE A 1 85 ? 9.474 2.967 -9.336 1.00 93.00 85 ILE A C 1
ATOM 708 O O . ILE A 1 85 ? 10.124 3.446 -8.411 1.00 93.00 85 ILE A O 1
ATOM 712 N N . TYR A 1 86 ? 9.631 3.370 -10.595 1.00 95.00 86 TYR A N 1
ATOM 713 C CA . TYR A 1 86 ? 10.581 4.409 -10.966 1.00 95.00 86 TYR A CA 1
ATOM 714 C C . TYR A 1 86 ? 10.165 5.778 -10.413 1.00 95.00 86 TYR A C 1
ATOM 716 O O . TYR A 1 86 ? 10.981 6.453 -9.785 1.00 95.00 86 TYR A O 1
ATOM 724 N N . LEU A 1 87 ? 8.890 6.149 -10.543 1.00 93.38 87 LEU A N 1
ATOM 725 C CA . LEU A 1 87 ? 8.339 7.377 -9.966 1.00 93.38 87 LEU A CA 1
ATOM 726 C C . LEU A 1 87 ? 8.434 7.376 -8.432 1.00 93.38 87 LEU A C 1
ATOM 728 O O . LEU A 1 87 ? 8.870 8.363 -7.841 1.00 93.38 87 LEU A O 1
ATOM 732 N N . TRP A 1 88 ? 8.099 6.260 -7.776 1.00 92.81 88 TRP A N 1
ATOM 733 C CA . TRP A 1 88 ? 8.281 6.102 -6.330 1.00 92.81 88 TRP A CA 1
ATOM 734 C C . TRP A 1 88 ? 9.753 6.222 -5.919 1.00 92.81 88 TRP A C 1
ATOM 736 O O . TRP A 1 88 ? 10.068 6.897 -4.936 1.00 92.81 88 TRP A O 1
ATOM 746 N N . TRP A 1 89 ? 10.657 5.586 -6.670 1.00 90.50 89 TRP A N 1
ATOM 747 C CA . TRP A 1 89 ? 12.089 5.678 -6.427 1.00 90.50 89 TRP A CA 1
ATOM 748 C C . TRP A 1 89 ? 12.528 7.130 -6.535 1.00 90.50 89 TRP A C 1
ATOM 750 O O . TRP A 1 89 ? 13.105 7.620 -5.573 1.00 90.50 89 TRP A O 1
ATOM 760 N N . LEU A 1 90 ? 12.189 7.845 -7.619 1.00 87.75 90 LEU A N 1
ATOM 761 C CA . LEU A 1 90 ? 12.444 9.281 -7.803 1.00 87.75 90 LEU A CA 1
ATOM 762 C C . LEU A 1 90 ? 11.952 10.118 -6.616 1.00 87.75 90 LEU A C 1
ATOM 764 O O . LEU A 1 90 ? 12.745 10.881 -6.068 1.00 87.75 90 LEU A O 1
ATOM 768 N N . ALA A 1 91 ? 10.722 9.888 -6.155 1.00 83.69 91 ALA A N 1
ATOM 769 C CA . ALA A 1 91 ? 10.124 10.598 -5.025 1.00 83.69 91 ALA A CA 1
ATOM 770 C C . ALA A 1 91 ? 10.854 10.384 -3.688 1.00 83.69 91 ALA A C 1
ATOM 772 O O . ALA A 1 91 ? 10.701 11.187 -2.771 1.00 83.69 91 ALA A O 1
ATOM 773 N N . ASN A 1 92 ? 11.620 9.299 -3.539 1.00 78.06 92 ASN A N 1
ATOM 774 C CA . ASN A 1 92 ? 12.285 8.972 -2.285 1.00 78.06 92 ASN A CA 1
ATOM 775 C C . ASN A 1 92 ? 13.620 9.738 -2.137 1.00 78.06 92 ASN A C 1
ATOM 777 O O . ASN A 1 92 ? 14.591 9.391 -2.823 1.00 78.06 92 ASN A O 1
ATOM 781 N N . PRO A 1 93 ? 13.727 10.712 -1.208 1.00 69.12 93 PRO A N 1
ATOM 782 C CA . PRO A 1 93 ? 14.925 11.542 -1.049 1.00 69.12 93 PRO A CA 1
ATOM 783 C C . PRO A 1 93 ? 16.133 10.767 -0.509 1.00 69.12 93 PRO A C 1
ATOM 785 O O . PRO A 1 93 ? 17.261 11.228 -0.637 1.00 69.12 93 PRO A O 1
ATOM 788 N N . ARG A 1 94 ? 15.919 9.582 0.079 1.00 68.25 94 ARG A N 1
ATOM 789 C CA . ARG A 1 94 ? 16.995 8.744 0.635 1.00 68.25 94 ARG A CA 1
ATOM 790 C C . ARG A 1 94 ? 17.688 7.874 -0.408 1.00 68.25 94 ARG A C 1
ATOM 792 O O . ARG A 1 94 ? 18.664 7.202 -0.095 1.00 68.25 94 ARG A O 1
ATOM 799 N N . THR A 1 95 ? 17.173 7.830 -1.633 1.00 69.62 95 THR A N 1
ATOM 800 C CA . THR A 1 95 ? 17.730 6.961 -2.673 1.00 69.62 95 THR A CA 1
ATO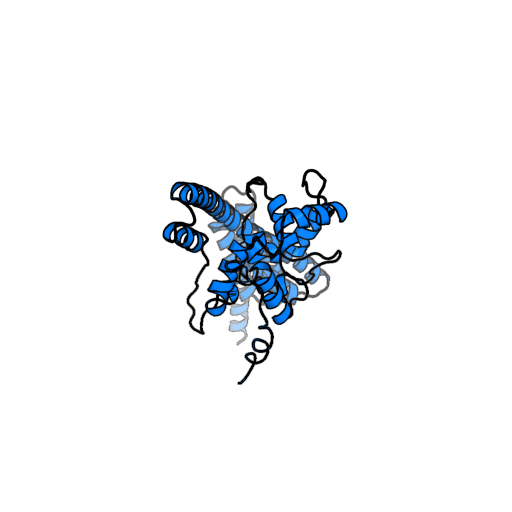M 801 C C . THR A 1 95 ? 18.806 7.686 -3.471 1.00 69.62 95 THR A C 1
ATOM 803 O O . THR A 1 95 ? 18.636 8.830 -3.895 1.00 69.62 95 THR A O 1
ATOM 806 N N . ASN A 1 96 ? 19.923 6.999 -3.709 1.00 76.19 96 ASN A N 1
ATOM 807 C CA . ASN A 1 96 ? 21.022 7.540 -4.494 1.00 76.19 96 ASN A CA 1
ATOM 808 C C . ASN A 1 96 ? 20.660 7.566 -5.986 1.00 76.19 96 ASN A C 1
ATOM 810 O O . ASN A 1 96 ? 20.694 6.539 -6.660 1.00 76.19 96 ASN A O 1
ATOM 814 N N . LYS A 1 97 ? 20.376 8.758 -6.521 1.00 80.94 97 LYS A N 1
ATOM 815 C CA . LYS A 1 97 ? 19.996 8.939 -7.932 1.00 80.94 97 LYS A CA 1
ATOM 816 C C . LYS A 1 97 ? 21.118 8.672 -8.929 1.00 80.94 97 LYS A C 1
ATOM 818 O O . LYS A 1 97 ? 20.841 8.508 -10.110 1.00 80.94 97 LYS A O 1
ATOM 823 N N . LYS A 1 98 ? 22.371 8.614 -8.467 1.00 80.75 98 LYS A N 1
ATOM 824 C CA . LYS A 1 98 ? 23.534 8.323 -9.315 1.00 80.75 98 LYS A CA 1
ATOM 825 C C . LYS A 1 98 ? 23.681 6.829 -9.611 1.00 80.75 98 LYS A C 1
ATOM 827 O O . LYS A 1 98 ? 24.306 6.482 -10.606 1.00 80.75 98 LYS A O 1
ATOM 832 N N . LYS A 1 99 ? 23.125 5.950 -8.767 1.00 81.62 99 LYS A N 1
ATOM 833 C CA . LYS A 1 99 ? 23.227 4.490 -8.912 1.00 81.62 99 LYS A CA 1
ATOM 834 C C . LYS A 1 99 ? 21.841 3.895 -9.126 1.00 81.62 99 LYS A C 1
ATOM 836 O O . LYS A 1 99 ? 21.084 3.716 -8.176 1.00 81.62 99 LYS A O 1
ATOM 841 N N . ILE A 1 100 ? 21.518 3.595 -10.383 1.00 81.62 100 ILE A N 1
ATOM 842 C CA . ILE A 1 100 ? 20.237 2.988 -10.750 1.00 81.62 100 ILE A CA 1
ATOM 843 C C . ILE A 1 100 ? 20.192 1.545 -10.212 1.00 81.62 100 ILE A C 1
ATOM 845 O O . ILE A 1 100 ? 21.076 0.750 -10.536 1.00 81.62 100 ILE A O 1
ATOM 849 N N . PRO A 1 101 ? 19.183 1.183 -9.401 1.00 82.25 101 PRO A N 1
ATOM 850 C CA . PRO A 1 101 ? 19.018 -0.178 -8.908 1.00 82.25 101 PRO A CA 1
ATOM 851 C C . PRO A 1 101 ? 18.825 -1.216 -10.020 1.00 82.25 101 PRO A C 1
ATOM 853 O O . PRO A 1 101 ? 18.023 -1.034 -10.936 1.00 82.25 101 PRO A O 1
ATOM 856 N N . ALA A 1 102 ? 19.490 -2.363 -9.880 1.00 77.81 102 ALA A N 1
ATOM 857 C CA . ALA A 1 102 ? 19.440 -3.457 -10.850 1.00 77.81 102 ALA A CA 1
ATOM 858 C C . ALA A 1 102 ? 18.028 -4.058 -11.024 1.00 77.81 102 ALA A C 1
ATOM 860 O O . ALA A 1 102 ? 17.690 -4.561 -12.097 1.00 77.81 102 ALA A O 1
ATOM 861 N N . TYR A 1 103 ? 17.163 -3.960 -10.005 1.00 82.44 103 TYR A N 1
ATOM 862 C CA . TYR A 1 103 ? 15.794 -4.479 -10.079 1.00 82.44 103 TYR A CA 1
ATOM 863 C C . TYR A 1 103 ? 14.955 -3.818 -11.184 1.00 82.44 103 TYR A C 1
ATOM 865 O O . TYR A 1 103 ? 13.978 -4.416 -11.630 1.00 82.44 103 TYR A O 1
ATOM 873 N N . PHE A 1 104 ? 15.307 -2.615 -11.656 1.00 86.19 104 PHE A N 1
ATOM 874 C CA . PHE A 1 104 ? 14.590 -1.988 -12.768 1.00 86.19 104 PHE A CA 1
ATOM 875 C C . PHE A 1 104 ? 14.676 -2.834 -14.034 1.00 86.19 104 PHE A C 1
ATOM 877 O O . PHE A 1 104 ? 13.652 -3.097 -14.660 1.00 86.19 104 PHE A O 1
ATOM 884 N N . VAL A 1 105 ? 15.865 -3.358 -14.323 1.00 83.44 105 VAL A N 1
ATOM 885 C CA . VAL A 1 105 ? 16.102 -4.260 -15.449 1.00 83.44 105 VAL A CA 1
ATOM 886 C C . VAL A 1 105 ? 15.583 -5.658 -15.125 1.00 83.44 105 VAL A C 1
ATOM 888 O O . VAL A 1 105 ? 14.716 -6.171 -15.824 1.00 83.44 105 VAL A O 1
ATOM 891 N N . PHE A 1 106 ? 16.063 -6.269 -14.040 1.00 79.88 106 PHE A N 1
ATOM 892 C CA . PHE A 1 106 ? 15.878 -7.711 -13.835 1.00 79.88 106 PHE A CA 1
ATOM 893 C 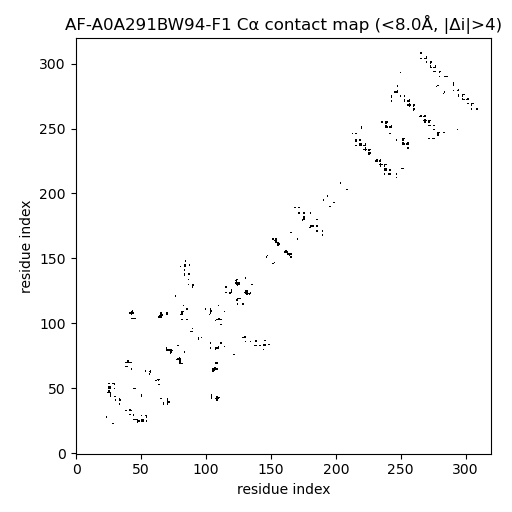C . PHE A 1 106 ? 14.527 -8.101 -13.225 1.00 79.88 106 PHE A C 1
ATOM 895 O O . PHE A 1 106 ? 14.046 -9.203 -13.465 1.00 79.88 106 PHE A O 1
ATOM 902 N N . LYS A 1 107 ? 13.888 -7.216 -12.448 1.00 81.31 107 LYS A N 1
ATOM 903 C CA . LYS A 1 107 ? 12.564 -7.478 -11.856 1.00 81.31 107 LYS A CA 1
ATOM 904 C C . LYS A 1 107 ? 11.451 -6.855 -12.683 1.00 81.31 107 LYS A C 1
ATOM 906 O O . LYS A 1 107 ? 10.435 -7.509 -12.890 1.00 81.31 107 LYS A O 1
ATOM 911 N N . TYR A 1 108 ? 11.628 -5.612 -13.128 1.00 90.25 108 TYR A N 1
ATOM 912 C CA . TYR A 1 108 ? 10.575 -4.847 -13.803 1.00 90.25 108 TYR A CA 1
ATOM 913 C C . TYR A 1 108 ? 10.737 -4.734 -15.316 1.00 90.25 108 TYR A C 1
ATOM 915 O O . TYR A 1 108 ? 9.818 -4.243 -15.961 1.00 90.25 108 TYR A O 1
ATOM 923 N N . GLY A 1 109 ? 11.855 -5.187 -15.888 1.00 90.69 109 GLY A N 1
ATOM 924 C CA . GLY A 1 109 ? 12.037 -5.201 -17.335 1.00 90.69 109 GLY A CA 1
ATOM 925 C C . GLY A 1 109 ? 12.064 -3.821 -17.977 1.00 90.69 109 GLY A C 1
ATOM 926 O O . GLY A 1 109 ? 11.640 -3.694 -19.122 1.00 90.69 109 GLY A O 1
ATOM 927 N N . ILE A 1 110 ? 12.523 -2.788 -17.269 1.00 94.81 110 ILE A N 1
ATOM 928 C CA . ILE A 1 110 ? 12.603 -1.427 -17.801 1.00 94.81 110 ILE A CA 1
ATOM 929 C C . ILE A 1 110 ? 14.021 -0.865 -17.741 1.00 94.81 110 ILE A C 1
ATOM 931 O O . ILE A 1 110 ? 14.765 -1.072 -16.782 1.00 94.81 110 ILE A O 1
ATOM 935 N N . SER A 1 111 ? 14.364 -0.077 -18.757 1.00 93.88 111 SER A N 1
ATOM 936 C CA . SER A 1 111 ? 15.487 0.853 -18.702 1.00 93.88 111 SER A CA 1
ATOM 937 C C . SER A 1 111 ? 14.993 2.179 -18.146 1.00 93.88 111 SER A C 1
ATOM 939 O O . SER A 1 111 ? 14.134 2.828 -18.744 1.00 93.88 111 SER A O 1
ATOM 941 N N . VAL A 1 112 ? 15.544 2.592 -17.002 1.00 92.06 112 VAL A N 1
ATOM 942 C CA . VAL A 1 112 ? 15.228 3.894 -16.399 1.00 92.06 112 VAL A CA 1
ATOM 943 C C . VAL A 1 112 ? 15.472 5.013 -17.405 1.00 92.06 112 VAL A C 1
ATOM 945 O O . VAL A 1 112 ? 14.587 5.831 -17.603 1.00 92.06 112 VAL A O 1
ATOM 948 N N . ASN A 1 113 ? 16.600 4.983 -18.118 1.00 90.62 113 ASN A N 1
ATOM 949 C CA . ASN A 1 113 ? 16.955 6.014 -19.093 1.00 90.62 113 ASN A CA 1
ATOM 950 C C . ASN A 1 113 ? 15.922 6.132 -20.229 1.00 90.62 113 ASN A C 1
ATOM 952 O O . ASN A 1 113 ? 15.534 7.240 -20.596 1.00 90.62 113 ASN A O 1
ATOM 956 N N . GLU A 1 114 ? 15.441 5.005 -20.767 1.00 91.75 114 GLU A N 1
ATOM 957 C CA . GLU A 1 114 ? 14.415 5.006 -21.823 1.00 91.75 114 GLU A CA 1
ATOM 958 C C . GLU A 1 114 ? 13.056 5.480 -21.293 1.00 91.75 114 GLU A C 1
ATOM 960 O O . GLU A 1 114 ? 12.343 6.254 -21.944 1.00 91.75 114 GLU A O 1
ATOM 965 N N . ARG A 1 115 ? 12.691 5.044 -20.081 1.00 93.94 115 ARG A N 1
ATOM 966 C CA . ARG A 1 115 ? 11.413 5.415 -19.469 1.00 93.94 115 ARG A CA 1
ATOM 967 C C . ARG A 1 115 ? 11.387 6.860 -18.988 1.00 93.94 115 ARG A C 1
ATOM 969 O O . ARG A 1 115 ? 10.327 7.469 -19.093 1.00 93.94 115 ARG A O 1
ATOM 976 N N . SER A 1 116 ? 12.509 7.456 -18.576 1.00 93.75 116 SER A N 1
ATOM 977 C CA . SER A 1 116 ? 12.582 8.882 -18.221 1.00 93.75 116 SER A CA 1
ATOM 978 C C . SER A 1 116 ? 12.053 9.767 -19.347 1.00 93.75 116 SER A C 1
ATOM 980 O O . SER A 1 116 ? 11.173 10.589 -19.109 1.00 93.75 116 SER A O 1
ATOM 982 N N . GLY A 1 117 ? 12.510 9.558 -20.587 1.00 94.31 117 GLY A N 1
ATOM 983 C CA . GLY A 1 117 ? 12.041 10.339 -21.739 1.00 94.31 117 GLY A CA 1
ATOM 984 C C . GLY A 1 117 ? 10.536 10.191 -21.980 1.00 94.31 117 GLY A C 1
ATOM 985 O O . GLY A 1 117 ? 9.839 11.180 -22.214 1.00 94.31 117 GLY A O 1
ATOM 986 N N . THR A 1 118 ? 10.019 8.967 -21.831 1.00 93.81 118 THR A N 1
ATOM 987 C CA . THR A 1 118 ? 8.577 8.701 -21.943 1.00 93.81 118 THR A CA 1
ATOM 988 C C . THR A 1 118 ? 7.799 9.446 -20.853 1.00 93.81 118 THR A C 1
ATOM 990 O O . THR A 1 118 ? 6.854 10.171 -21.154 1.00 93.81 118 THR A O 1
ATOM 993 N N . LEU A 1 119 ? 8.222 9.343 -19.592 1.00 95.62 119 LEU A N 1
ATOM 994 C CA . LEU A 1 119 ? 7.549 9.975 -18.454 1.00 95.62 119 LEU A CA 1
ATOM 995 C C . LEU A 1 119 ? 7.617 11.507 -18.491 1.00 95.62 119 LEU A C 1
ATOM 997 O O . LEU A 1 119 ? 6.666 12.154 -18.051 1.00 95.62 119 LEU A O 1
ATOM 1001 N N . ILE A 1 120 ? 8.679 12.083 -19.064 1.00 96.44 120 ILE A N 1
ATOM 1002 C CA . ILE A 1 120 ? 8.755 13.521 -19.360 1.00 96.44 120 ILE A CA 1
ATOM 1003 C C . ILE A 1 120 ? 7.701 13.900 -20.405 1.00 96.44 120 ILE A C 1
ATOM 1005 O O . ILE A 1 120 ? 6.932 14.834 -20.189 1.00 96.44 120 ILE A O 1
ATOM 1009 N N . SER A 1 121 ? 7.619 13.161 -21.519 1.00 94.75 121 SER A N 1
ATOM 1010 C CA . SER A 1 121 ? 6.657 13.454 -22.596 1.00 94.75 121 SER A CA 1
ATOM 1011 C C . SER A 1 121 ? 5.194 13.342 -22.149 1.00 94.75 121 SER A C 1
ATOM 1013 O O . SER A 1 121 ? 4.345 14.107 -22.597 1.00 94.75 121 SER A O 1
ATOM 1015 N N . LEU A 1 122 ? 4.915 12.433 -21.211 1.00 94.62 122 LEU A N 1
ATOM 1016 C CA . LEU A 1 122 ? 3.593 12.210 -20.624 1.00 94.62 122 LEU A CA 1
ATOM 1017 C C . LEU A 1 122 ? 3.265 13.166 -19.459 1.00 94.62 122 LEU A C 1
ATOM 1019 O O . LEU A 1 122 ? 2.166 13.098 -18.895 1.00 94.62 122 LEU A O 1
ATOM 1023 N N . GLY A 1 123 ? 4.206 14.036 -19.075 1.00 95.75 123 GLY A N 1
ATOM 1024 C CA . GLY A 1 123 ? 4.037 15.037 -18.020 1.00 95.75 123 GLY A CA 1
ATOM 1025 C C . GLY A 1 123 ? 4.045 14.480 -16.593 1.00 95.75 123 GLY A C 1
ATOM 1026 O O . GLY A 1 123 ? 3.497 15.110 -15.689 1.00 95.75 123 GLY A O 1
ATOM 1027 N N . TYR A 1 124 ? 4.623 13.299 -16.367 1.00 95.12 124 TYR A N 1
ATOM 1028 C CA . TYR A 1 124 ? 4.764 12.724 -15.025 1.00 95.12 124 TYR A CA 1
ATOM 1029 C C . TYR A 1 124 ? 5.974 13.291 -14.274 1.00 95.12 124 TYR A C 1
ATOM 1031 O O . TYR A 1 124 ? 5.913 13.493 -13.062 1.00 95.12 124 TYR A O 1
ATOM 1039 N N . ILE A 1 125 ? 7.058 13.586 -14.986 1.00 95.62 125 ILE A N 1
ATOM 1040 C CA . ILE A 1 125 ? 8.253 14.216 -14.415 1.00 95.62 125 ILE A CA 1
ATOM 1041 C C . ILE A 1 125 ? 8.731 15.366 -15.303 1.00 95.62 125 ILE A C 1
ATOM 1043 O O . ILE A 1 125 ? 8.444 15.389 -16.499 1.00 95.62 125 ILE A O 1
ATOM 1047 N N . ASP A 1 126 ? 9.444 16.331 -14.727 1.00 93.62 126 ASP A N 1
ATOM 1048 C CA . ASP A 1 126 ? 10.080 17.409 -15.486 1.00 93.62 126 ASP A CA 1
ATOM 1049 C C . ASP A 1 126 ? 11.460 16.998 -16.040 1.00 93.62 126 ASP A C 1
ATOM 1051 O O . ASP A 1 126 ? 11.960 15.894 -15.809 1.00 93.62 126 ASP A O 1
ATOM 1055 N N . LYS A 1 127 ? 12.110 17.907 -16.780 1.00 92.94 127 LYS A N 1
ATOM 1056 C CA . LYS A 1 127 ? 13.446 17.673 -17.363 1.00 92.94 127 LYS A CA 1
ATOM 1057 C C . LYS A 1 127 ? 14.552 17.511 -16.310 1.00 92.94 127 LYS A C 1
ATOM 1059 O O . LYS A 1 127 ? 15.654 17.091 -16.651 1.00 92.94 127 LYS A O 1
ATOM 1064 N N . GLN A 1 128 ? 14.275 17.861 -15.059 1.00 89.19 128 GLN A N 1
ATOM 1065 C CA . GLN A 1 128 ? 15.159 17.726 -13.909 1.00 89.19 128 GLN A CA 1
ATOM 1066 C C . GLN A 1 128 ? 14.822 16.473 -13.075 1.00 89.19 128 GLN A C 1
ATOM 1068 O O . GLN A 1 128 ? 15.442 16.250 -12.037 1.00 89.19 128 GLN A O 1
ATOM 1073 N N . ASN A 1 129 ? 13.904 15.620 -13.553 1.00 86.75 129 ASN A N 1
ATOM 1074 C CA . ASN A 1 129 ? 13.369 14.436 -12.876 1.00 86.75 129 ASN A CA 1
ATOM 1075 C C . ASN A 1 129 ? 12.579 14.731 -11.587 1.00 86.75 129 ASN A C 1
ATOM 1077 O O . ASN A 1 129 ? 12.407 13.833 -10.757 1.00 86.75 129 ASN A O 1
ATOM 1081 N N . ASN A 1 130 ? 12.069 15.952 -11.410 1.00 90.38 130 ASN A N 1
ATOM 1082 C CA . ASN A 1 130 ? 11.124 16.248 -10.338 1.00 90.38 130 ASN A CA 1
ATOM 1083 C C . ASN A 1 130 ? 9.728 15.754 -10.720 1.00 90.38 130 ASN A C 1
ATOM 1085 O O . ASN A 1 130 ? 9.327 15.812 -11.883 1.00 90.38 130 ASN A O 1
ATOM 1089 N N . LEU A 1 131 ? 8.974 15.281 -9.731 1.00 91.12 131 LEU A N 1
ATOM 1090 C CA . LEU A 1 131 ? 7.618 14.784 -9.939 1.00 91.12 131 LEU A CA 1
ATOM 1091 C C . LEU A 1 131 ? 6.621 15.928 -10.119 1.00 91.12 131 LEU A C 1
ATOM 1093 O O . LEU A 1 131 ? 6.687 16.939 -9.423 1.00 91.12 131 LEU A O 1
ATOM 1097 N N . THR A 1 132 ? 5.643 15.712 -10.995 1.00 92.25 132 THR A N 1
ATOM 1098 C CA . THR A 1 132 ? 4.450 16.557 -11.108 1.00 92.25 132 THR A CA 1
ATOM 1099 C C . THR A 1 132 ? 3.324 16.051 -10.203 1.00 92.25 132 THR A C 1
ATOM 1101 O O . THR A 1 132 ? 3.317 14.893 -9.776 1.00 92.25 132 THR A O 1
ATOM 1104 N N . ASP A 1 133 ? 2.289 16.868 -9.997 1.00 87.31 133 ASP A N 1
ATOM 1105 C CA . ASP A 1 133 ? 1.060 16.441 -9.310 1.00 87.31 133 ASP A CA 1
ATOM 1106 C C . ASP A 1 133 ? 0.406 15.219 -9.974 1.00 87.31 133 ASP A C 1
ATOM 1108 O O . ASP A 1 133 ? -0.218 14.394 -9.302 1.00 87.31 133 ASP A O 1
ATOM 1112 N N . LYS A 1 134 ? 0.561 15.076 -11.300 1.00 90.81 134 LYS A N 1
ATOM 1113 C CA . LYS A 1 134 ? 0.077 13.913 -12.057 1.00 90.81 134 LYS A CA 1
ATOM 1114 C C . LYS A 1 134 ? 0.786 12.638 -11.590 1.00 90.81 134 LYS A C 1
ATOM 1116 O O . LYS A 1 134 ? 0.123 11.627 -11.366 1.00 90.81 134 LYS A O 1
ATOM 1121 N N . ALA A 1 135 ? 2.106 12.688 -11.397 1.00 88.19 135 ALA A N 1
ATOM 1122 C CA . ALA A 1 135 ? 2.874 11.558 -10.873 1.00 88.19 135 ALA A CA 1
ATOM 1123 C C . ALA A 1 135 ? 2.573 11.259 -9.409 1.00 88.19 135 ALA A C 1
ATOM 1125 O O . ALA A 1 135 ? 2.439 10.089 -9.058 1.00 88.19 135 ALA A O 1
ATOM 1126 N N . VAL A 1 136 ? 2.416 12.283 -8.567 1.00 85.50 136 VAL A N 1
ATOM 1127 C CA . VAL A 1 136 ? 2.072 12.084 -7.151 1.00 85.50 136 VAL A CA 1
ATOM 1128 C C . VAL A 1 136 ? 0.734 11.349 -7.017 1.00 85.50 136 VAL A C 1
ATOM 1130 O O . VAL A 1 136 ? 0.665 10.323 -6.343 1.00 85.50 136 VAL A O 1
ATOM 1133 N N . LYS A 1 137 ? -0.304 11.784 -7.744 1.00 83.75 137 LYS A N 1
ATOM 1134 C CA . LYS A 1 137 ? -1.614 11.106 -7.752 1.00 83.75 137 LYS A CA 1
ATOM 1135 C C . LYS A 1 137 ? -1.530 9.670 -8.268 1.00 83.75 137 LYS A C 1
ATOM 1137 O O . LYS A 1 137 ? -2.189 8.783 -7.732 1.00 83.75 137 LYS A O 1
ATOM 1142 N N . LEU A 1 138 ? -0.717 9.433 -9.299 1.00 86.31 138 LEU A N 1
ATOM 1143 C CA . LEU A 1 138 ? -0.513 8.096 -9.853 1.00 86.31 138 LEU A CA 1
ATOM 1144 C C . LEU A 1 138 ? 0.160 7.155 -8.836 1.00 86.31 138 LEU A C 1
ATOM 1146 O O . LEU A 1 138 ? -0.266 6.013 -8.675 1.00 86.31 138 LEU A O 1
ATOM 1150 N N . ILE A 1 139 ? 1.177 7.640 -8.119 1.00 82.75 139 ILE A N 1
ATOM 1151 C CA . ILE A 1 139 ? 1.848 6.905 -7.035 1.00 82.75 139 ILE A CA 1
ATOM 1152 C C . ILE A 1 139 ? 0.851 6.522 -5.937 1.00 82.75 139 ILE A C 1
ATOM 1154 O O . ILE A 1 139 ? 0.845 5.376 -5.488 1.00 82.75 139 ILE A O 1
ATOM 1158 N N . GLU A 1 140 ? 0.005 7.461 -5.507 1.00 77.69 140 GLU A N 1
ATOM 1159 C CA . GLU A 1 140 ? -1.010 7.215 -4.477 1.00 77.69 140 GLU A CA 1
ATOM 1160 C C . GLU A 1 140 ? -2.026 6.157 -4.925 1.00 77.69 140 GLU A C 1
ATOM 1162 O O . GLU A 1 140 ? -2.304 5.204 -4.185 1.00 77.69 140 GLU A O 1
ATOM 1167 N N . LEU A 1 141 ? -2.522 6.288 -6.161 1.00 81.44 141 LEU A N 1
ATOM 1168 C CA . LEU A 1 141 ? -3.473 5.359 -6.767 1.00 81.44 141 LEU A CA 1
ATOM 1169 C C . LEU A 1 141 ? -2.926 3.926 -6.820 1.00 81.44 141 LEU A C 1
ATOM 1171 O O . LEU A 1 141 ? -3.657 2.974 -6.554 1.00 81.44 141 LEU A O 1
ATOM 1175 N N . HIS A 1 142 ? -1.634 3.773 -7.115 1.00 82.12 142 HIS A N 1
ATOM 1176 C CA . HIS A 1 142 ? -0.964 2.479 -7.251 1.00 82.12 142 HIS A CA 1
ATOM 1177 C C . HIS A 1 142 ? -0.085 2.115 -6.045 1.00 82.12 142 HIS A C 1
ATOM 1179 O O . HIS A 1 142 ? 0.892 1.373 -6.168 1.00 82.12 142 HIS A O 1
ATOM 1185 N N . SER A 1 143 ? -0.443 2.585 -4.850 1.00 77.88 143 SER A N 1
ATOM 1186 C CA . SER A 1 143 ? 0.310 2.312 -3.618 1.00 77.88 143 SER A CA 1
ATOM 1187 C C . SER A 1 143 ? 0.474 0.818 -3.287 1.00 77.88 143 SER A C 1
ATOM 1189 O O . SER A 1 143 ? 1.468 0.444 -2.660 1.00 77.88 143 SER A O 1
ATOM 1191 N N . SER A 1 144 ? -0.429 -0.059 -3.746 1.00 74.94 144 SER A N 1
ATOM 1192 C CA . SER A 1 144 ? -0.284 -1.518 -3.608 1.00 74.94 144 SER A CA 1
ATOM 1193 C C . SER A 1 144 ? 0.964 -2.058 -4.312 1.00 74.94 144 SER A C 1
ATOM 1195 O O . SER A 1 144 ? 1.705 -2.834 -3.716 1.00 74.94 144 SER A O 1
ATOM 1197 N N . ILE A 1 145 ? 1.268 -1.573 -5.520 1.00 82.31 145 ILE A N 1
ATOM 1198 C CA . ILE A 1 145 ? 2.456 -1.962 -6.297 1.00 82.31 145 ILE A CA 1
ATOM 1199 C C . ILE A 1 145 ? 3.741 -1.624 -5.535 1.00 82.31 145 ILE A C 1
ATOM 1201 O O . ILE A 1 145 ? 4.689 -2.411 -5.503 1.00 82.31 145 ILE A O 1
ATOM 1205 N N . ILE A 1 146 ? 3.762 -0.455 -4.896 1.00 78.88 146 ILE A N 1
ATOM 1206 C CA . ILE A 1 146 ? 4.895 0.016 -4.095 1.00 78.88 146 ILE A CA 1
ATOM 1207 C C . ILE A 1 146 ? 5.046 -0.841 -2.837 1.00 78.88 146 ILE A C 1
ATOM 1209 O O . ILE A 1 146 ? 6.162 -1.193 -2.460 1.00 78.88 146 ILE A O 1
ATOM 1213 N N . ASN A 1 147 ? 3.936 -1.193 -2.190 1.00 67.88 147 ASN A N 1
ATOM 1214 C CA . ASN A 1 147 ? 3.963 -2.047 -1.008 1.00 67.88 147 ASN A CA 1
ATOM 1215 C C . ASN A 1 147 ? 4.470 -3.450 -1.342 1.00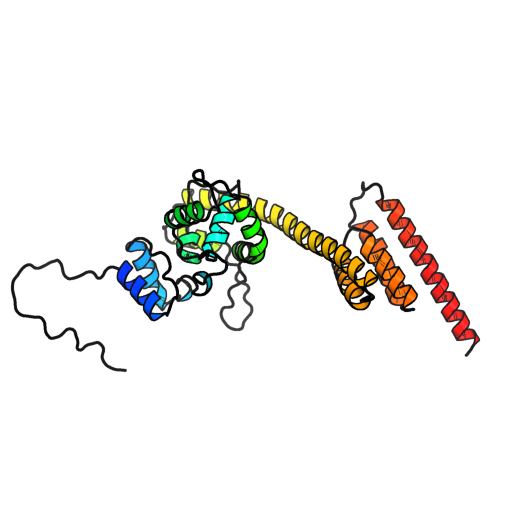 67.88 147 ASN A C 1
ATOM 1217 O O . ASN A 1 147 ? 5.337 -3.938 -0.634 1.00 67.88 147 ASN A O 1
ATOM 1221 N N . GLU A 1 148 ? 4.028 -4.053 -2.444 1.00 72.75 148 GLU A N 1
ATOM 1222 C CA . GLU A 1 148 ? 4.544 -5.348 -2.915 1.00 72.75 148 GLU A CA 1
ATOM 1223 C C . GLU A 1 148 ? 6.027 -5.288 -3.315 1.00 72.75 148 GLU A C 1
ATOM 1225 O O . GLU A 1 148 ? 6.751 -6.278 -3.223 1.00 72.75 148 GLU A O 1
ATOM 1230 N N . HIS A 1 149 ? 6.511 -4.132 -3.783 1.00 79.62 149 HIS A N 1
ATOM 1231 C CA . HIS A 1 149 ? 7.936 -3.948 -4.047 1.00 79.62 149 HIS A CA 1
ATOM 1232 C C . HIS A 1 149 ? 8.760 -3.950 -2.760 1.00 79.62 149 HIS A C 1
ATOM 1234 O O . HIS A 1 149 ? 9.810 -4.591 -2.743 1.00 79.62 149 HIS A O 1
ATOM 1240 N N . LYS A 1 150 ? 8.289 -3.227 -1.736 1.00 66.75 150 LYS A N 1
ATOM 1241 C CA . LYS A 1 150 ? 8.946 -3.095 -0.428 1.00 66.75 150 LYS A CA 1
ATOM 1242 C C . LYS A 1 150 ? 8.827 -4.364 0.417 1.00 66.75 150 LYS A C 1
ATOM 1244 O O . LYS A 1 150 ? 9.749 -4.694 1.147 1.00 66.75 150 LYS A O 1
ATOM 1249 N N . PHE A 1 151 ? 7.695 -5.055 0.303 1.00 64.56 151 PHE A N 1
ATOM 1250 C CA . PHE A 1 151 ? 7.331 -6.256 1.054 1.00 64.56 151 PHE A CA 1
ATOM 1251 C C . PHE A 1 151 ? 6.920 -7.343 0.066 1.00 64.56 151 PHE A C 1
ATOM 1253 O O . PHE A 1 151 ? 5.725 -7.599 -0.103 1.00 64.56 151 PHE A O 1
ATOM 1260 N N . PRO A 1 152 ? 7.883 -7.940 -0.657 1.00 57.22 152 PRO A N 1
ATOM 1261 C CA . PRO A 1 152 ? 7.569 -9.046 -1.544 1.00 57.22 152 PRO A CA 1
ATOM 1262 C C . PRO A 1 152 ? 6.996 -10.203 -0.718 1.00 57.22 152 PRO A C 1
ATOM 1264 O O . PRO A 1 152 ? 7.572 -10.576 0.304 1.00 57.22 152 PRO A O 1
ATOM 1267 N N . GLU A 1 153 ? 5.863 -10.767 -1.148 1.00 43.84 153 GLU A N 1
ATOM 1268 C CA . GLU A 1 153 ? 5.338 -11.978 -0.513 1.00 43.84 153 GLU A CA 1
ATOM 1269 C C . GLU A 1 153 ? 6.371 -13.115 -0.590 1.00 43.84 153 GLU A C 1
ATOM 1271 O O . GLU A 1 153 ? 7.086 -13.223 -1.598 1.00 43.84 153 GLU A O 1
ATOM 1276 N N . PRO A 1 154 ? 6.466 -13.960 0.453 1.00 42.81 154 PRO A N 1
ATOM 1277 C CA . PRO A 1 154 ? 7.403 -15.073 0.470 1.00 42.81 154 PRO A CA 1
ATOM 1278 C C . PRO A 1 154 ? 7.147 -16.018 -0.710 1.00 42.81 154 PRO A C 1
ATOM 1280 O O . PRO A 1 154 ? 6.006 -16.309 -1.076 1.00 42.81 154 PRO A O 1
ATOM 1283 N N . LEU A 1 155 ? 8.226 -16.507 -1.324 1.00 37.22 155 LEU A N 1
ATOM 1284 C CA . LEU A 1 155 ? 8.139 -17.496 -2.395 1.00 37.22 155 LEU A CA 1
ATOM 1285 C C . LEU A 1 155 ? 7.629 -18.821 -1.814 1.00 37.22 155 LEU A C 1
ATOM 1287 O O . LEU A 1 155 ? 8.310 -19.452 -1.011 1.00 37.22 155 LEU A O 1
ATOM 1291 N N . LEU A 1 156 ? 6.449 -19.265 -2.250 1.00 33.72 156 LEU A N 1
ATOM 1292 C CA . LEU A 1 156 ? 5.973 -20.622 -1.989 1.00 33.72 156 LEU A CA 1
ATOM 1293 C C . LEU A 1 156 ? 6.745 -21.589 -2.894 1.00 33.72 156 LEU A C 1
ATOM 1295 O O . LEU A 1 156 ? 6.468 -21.687 -4.089 1.00 33.72 156 LEU A O 1
ATOM 1299 N N . ILE A 1 157 ? 7.727 -22.292 -2.333 1.00 31.19 157 ILE A N 1
ATOM 1300 C CA . ILE A 1 157 ? 8.406 -23.406 -3.000 1.00 31.19 157 ILE A CA 1
ATOM 1301 C C . ILE A 1 157 ? 7.907 -24.689 -2.331 1.00 31.19 157 ILE A C 1
ATOM 1303 O O . ILE A 1 157 ? 8.324 -24.996 -1.222 1.00 31.19 157 ILE A O 1
ATOM 1307 N N . ASN A 1 158 ? 7.026 -25.418 -3.028 1.00 32.75 158 ASN A N 1
ATOM 1308 C CA . ASN A 1 158 ? 6.483 -26.746 -2.690 1.00 32.75 158 ASN A CA 1
ATOM 1309 C C . ASN A 1 158 ? 5.744 -26.853 -1.346 1.00 32.75 158 ASN A C 1
ATOM 1311 O O . ASN A 1 158 ? 6.432 -27.008 -0.353 1.00 32.75 158 ASN A O 1
ATOM 1315 N N . ASP A 1 159 ? 4.395 -26.869 -1.342 1.00 35.72 159 ASP A N 1
ATOM 1316 C CA . ASP A 1 159 ? 3.396 -27.348 -0.335 1.00 35.72 159 ASP A CA 1
ATOM 1317 C C . ASP A 1 159 ? 3.807 -27.620 1.137 1.00 35.72 159 ASP A C 1
ATOM 1319 O O . ASP A 1 159 ? 3.188 -28.391 1.871 1.00 35.72 159 ASP A O 1
ATOM 1323 N N . LYS A 1 160 ? 4.832 -26.944 1.624 1.00 34.06 160 LYS A N 1
ATOM 1324 C CA . LYS A 1 160 ? 5.373 -26.954 2.967 1.00 34.06 160 LYS A CA 1
ATOM 1325 C C . LYS A 1 160 ? 5.788 -25.522 3.212 1.00 34.06 160 LYS A C 1
ATOM 1327 O O . LYS A 1 160 ? 6.626 -24.969 2.508 1.00 34.06 160 LYS A O 1
ATOM 1332 N N . GLN A 1 161 ? 5.131 -24.915 4.190 1.00 38.50 161 GLN A N 1
ATOM 1333 C CA . GLN A 1 161 ? 5.452 -23.588 4.690 1.00 38.50 161 GLN A CA 1
ATOM 1334 C C . GLN A 1 161 ? 6.910 -23.558 5.155 1.00 38.50 161 GLN A C 1
ATOM 1336 O O . GLN A 1 161 ? 7.228 -23.883 6.294 1.00 38.50 161 GLN A O 1
ATOM 1341 N N . THR A 1 162 ? 7.803 -23.161 4.263 1.00 31.02 162 THR A N 1
ATOM 1342 C CA . THR A 1 162 ? 9.055 -22.515 4.626 1.00 31.02 162 THR A CA 1
ATOM 1343 C C . THR A 1 162 ? 8.929 -21.079 4.156 1.00 31.02 162 THR A C 1
ATOM 1345 O O . THR A 1 162 ? 9.003 -20.801 2.960 1.00 31.02 162 THR A O 1
ATOM 1348 N N . GLU A 1 163 ? 8.661 -20.181 5.104 1.00 30.48 163 GLU A N 1
ATOM 1349 C CA . GLU A 1 163 ? 8.729 -18.736 4.907 1.00 30.48 163 GLU A CA 1
ATOM 1350 C C . GLU A 1 163 ? 10.166 -18.370 4.524 1.00 30.48 163 GLU A C 1
ATOM 1352 O O . GLU A 1 163 ? 11.031 -18.217 5.382 1.00 30.48 163 GLU A O 1
ATOM 1357 N N . ILE A 1 164 ? 10.448 -18.254 3.227 1.00 34.03 164 ILE A N 1
ATOM 1358 C CA . ILE A 1 164 ? 11.684 -17.624 2.768 1.00 34.03 164 ILE A CA 1
ATOM 1359 C C . ILE A 1 164 ? 11.342 -16.166 2.485 1.00 34.03 164 ILE A C 1
ATOM 1361 O O . ILE A 1 164 ? 10.780 -15.830 1.439 1.00 34.03 164 ILE A O 1
ATOM 1365 N N . TYR A 1 165 ? 11.675 -15.298 3.440 1.00 34.53 165 TYR A N 1
ATOM 1366 C CA . TYR A 1 165 ? 11.883 -13.885 3.152 1.00 34.53 165 TYR A CA 1
ATOM 1367 C C . TYR A 1 165 ? 13.064 -13.804 2.190 1.00 34.53 165 TYR A C 1
ATOM 1369 O O . TYR A 1 165 ? 14.155 -14.282 2.506 1.00 34.53 165 TYR A O 1
ATOM 1377 N N . VAL A 1 166 ? 12.867 -13.215 1.011 1.00 37.69 166 VAL A N 1
ATOM 1378 C CA . VAL A 1 166 ? 14.005 -12.807 0.183 1.00 37.69 166 VAL A CA 1
ATOM 1379 C C . VAL A 1 166 ? 14.580 -11.558 0.847 1.00 37.69 166 VAL A C 1
ATOM 1381 O O . VAL A 1 166 ? 14.266 -10.436 0.468 1.00 37.69 166 VAL A O 1
ATOM 1384 N N . ASP A 1 167 ? 15.323 -11.782 1.929 1.00 47.25 167 ASP A N 1
ATOM 1385 C CA . ASP A 1 167 ? 16.152 -10.782 2.583 1.00 47.25 167 ASP A CA 1
ATOM 1386 C C . ASP A 1 167 ? 17.204 -10.334 1.561 1.00 47.25 167 ASP A C 1
ATOM 1388 O O . ASP A 1 167 ? 17.906 -11.174 0.983 1.00 47.25 167 ASP A O 1
ATOM 1392 N N . ASP A 1 168 ? 17.307 -9.024 1.323 1.00 52.16 168 ASP A N 1
ATOM 1393 C CA . ASP A 1 168 ? 18.358 -8.416 0.499 1.00 52.16 168 ASP A CA 1
ATOM 1394 C C . ASP A 1 168 ? 19.741 -8.970 0.889 1.00 52.16 168 ASP A C 1
ATOM 1396 O O . ASP A 1 168 ? 20.600 -9.167 0.029 1.00 52.16 168 ASP A O 1
ATOM 1400 N N . LYS A 1 169 ? 19.933 -9.341 2.163 1.00 50.50 169 LYS A N 1
ATOM 1401 C CA . LYS A 1 169 ? 21.132 -10.019 2.654 1.00 50.50 169 LYS A CA 1
ATOM 1402 C C . LYS A 1 169 ? 21.451 -11.316 1.912 1.00 50.50 169 LYS A C 1
ATOM 1404 O O . LYS A 1 169 ? 22.596 -11.499 1.533 1.00 50.50 169 LYS A O 1
ATOM 1409 N N . ALA A 1 170 ? 20.486 -12.200 1.658 1.00 50.75 170 ALA A N 1
ATOM 1410 C CA . ALA A 1 170 ? 20.750 -13.477 0.984 1.00 50.75 170 ALA A CA 1
ATOM 1411 C C . ALA A 1 170 ? 21.161 -13.279 -0.485 1.00 50.75 170 ALA A C 1
ATOM 1413 O O . ALA A 1 170 ? 21.977 -14.032 -1.012 1.00 50.75 170 ALA A O 1
ATOM 1414 N N . PHE A 1 171 ? 20.631 -12.238 -1.132 1.00 57.09 171 PHE A N 1
ATOM 1415 C CA . PHE A 1 171 ? 21.017 -11.843 -2.484 1.00 57.09 171 PHE A CA 1
ATOM 1416 C C . PHE A 1 171 ? 22.422 -11.221 -2.518 1.00 57.09 171 PHE A C 1
ATOM 1418 O O . PHE A 1 171 ? 23.240 -11.612 -3.347 1.00 57.09 171 PHE A O 1
ATOM 1425 N N . TYR A 1 172 ? 22.744 -10.298 -1.605 1.00 58.06 172 TYR A N 1
ATOM 1426 C CA . TYR A 1 172 ? 24.077 -9.685 -1.546 1.00 58.06 172 TYR A CA 1
ATOM 1427 C C . TYR A 1 172 ? 25.158 -10.638 -1.011 1.00 58.06 172 TYR A C 1
ATOM 1429 O O . TYR A 1 172 ? 26.283 -10.592 -1.502 1.00 58.06 172 TYR A O 1
ATOM 1437 N N . ASP A 1 173 ? 24.825 -11.536 -0.080 1.00 52.34 173 ASP A N 1
ATOM 1438 C CA . ASP A 1 173 ? 25.704 -12.615 0.393 1.00 52.34 173 ASP A CA 1
ATOM 1439 C C . ASP A 1 173 ? 26.055 -13.554 -0.765 1.00 52.34 173 ASP A C 1
ATOM 1441 O O . ASP A 1 173 ? 27.205 -13.951 -0.924 1.00 52.34 173 ASP A O 1
ATOM 1445 N N . ASP A 1 174 ? 25.079 -13.879 -1.616 1.00 52.78 174 ASP A N 1
ATOM 1446 C CA . ASP A 1 174 ? 25.297 -14.678 -2.818 1.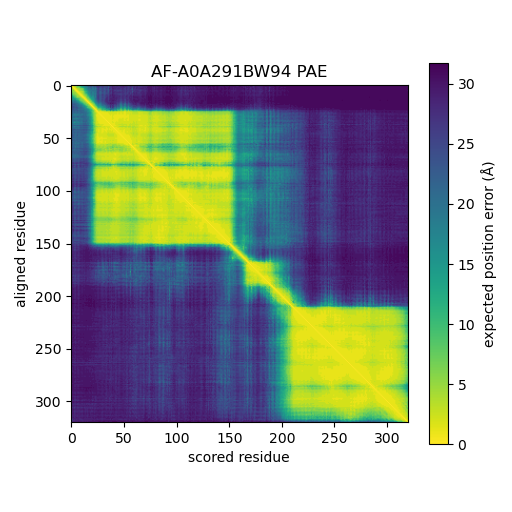00 52.78 174 ASP A CA 1
ATOM 1447 C C . ASP A 1 174 ? 26.203 -13.965 -3.835 1.00 52.78 174 ASP A C 1
ATOM 1449 O O . ASP A 1 174 ? 27.116 -14.580 -4.385 1.00 52.78 174 ASP A O 1
ATOM 1453 N N . LEU A 1 175 ? 26.012 -12.659 -4.052 1.00 53.44 175 LEU A N 1
ATOM 1454 C CA . LEU A 1 175 ? 26.864 -11.860 -4.939 1.00 53.44 175 LEU A CA 1
ATOM 1455 C C . LEU A 1 175 ? 28.304 -11.728 -4.417 1.00 53.44 175 LEU A C 1
ATOM 1457 O O . LEU A 1 175 ? 29.238 -11.836 -5.216 1.00 53.44 175 LEU A O 1
ATOM 1461 N N . LEU A 1 176 ? 28.489 -11.534 -3.106 1.00 51.59 176 LEU A N 1
ATOM 1462 C CA . LEU A 1 176 ? 29.806 -11.478 -2.464 1.00 51.59 176 LEU A CA 1
ATOM 1463 C C . LEU A 1 176 ? 30.506 -12.843 -2.529 1.00 51.59 176 LEU A C 1
ATOM 1465 O O . LEU A 1 176 ? 31.646 -12.930 -2.979 1.00 51.59 176 LEU A O 1
ATOM 1469 N N . ASN A 1 177 ? 29.807 -13.925 -2.168 1.00 53.22 177 ASN A N 1
ATOM 1470 C CA . ASN A 1 177 ? 30.352 -15.288 -2.200 1.00 53.22 177 ASN A CA 1
ATOM 1471 C C . ASN A 1 177 ? 30.716 -15.750 -3.621 1.00 53.22 177 ASN A C 1
ATOM 1473 O O . ASN A 1 177 ? 31.593 -16.594 -3.795 1.00 53.22 177 ASN A O 1
ATOM 1477 N N . ARG A 1 178 ? 30.053 -15.202 -4.648 1.00 46.47 178 ARG A N 1
ATOM 1478 C CA . ARG A 1 178 ? 30.328 -15.472 -6.069 1.00 46.47 178 ARG A CA 1
ATOM 1479 C C . ARG A 1 178 ? 31.347 -14.507 -6.693 1.00 46.47 178 ARG A C 1
ATOM 1481 O O . ARG A 1 178 ? 31.603 -14.619 -7.889 1.00 46.47 178 ARG A O 1
ATOM 1488 N N . GLY A 1 179 ? 31.901 -13.566 -5.920 1.00 45.47 179 GLY A N 1
ATOM 1489 C CA . GLY A 1 179 ? 32.906 -12.594 -6.372 1.00 45.47 179 GLY A CA 1
ATOM 1490 C C . GLY A 1 179 ? 32.390 -11.546 -7.366 1.00 45.47 179 GLY A C 1
ATOM 1491 O O . GLY A 1 179 ? 33.182 -10.922 -8.064 1.00 45.47 179 GLY A O 1
ATOM 1492 N N . VAL A 1 180 ? 31.068 -11.370 -7.462 1.00 52.62 180 VAL A N 1
ATOM 1493 C CA . VAL A 1 180 ? 30.423 -10.393 -8.360 1.00 52.62 180 VAL A CA 1
ATOM 1494 C C . VAL A 1 180 ? 30.554 -8.969 -7.813 1.00 52.62 180 VAL A C 1
ATOM 1496 O O . VAL A 1 180 ? 30.557 -8.010 -8.581 1.00 52.62 180 VAL A O 1
ATOM 1499 N N . ILE A 1 181 ? 30.667 -8.845 -6.491 1.00 48.66 181 ILE A N 1
ATOM 1500 C CA . ILE A 1 181 ? 30.954 -7.608 -5.761 1.00 48.66 181 ILE A CA 1
ATOM 1501 C C . ILE A 1 181 ? 32.068 -7.884 -4.748 1.00 48.66 181 ILE A C 1
ATOM 1503 O O . ILE A 1 181 ? 32.183 -9.004 -4.247 1.00 48.66 181 ILE A O 1
ATOM 1507 N N . ASN A 1 182 ? 32.892 -6.885 -4.445 1.00 63.81 182 ASN A N 1
ATOM 1508 C CA . ASN A 1 182 ? 33.952 -7.008 -3.441 1.00 63.81 182 ASN A CA 1
ATOM 1509 C C . ASN A 1 182 ? 33.453 -6.689 -2.015 1.00 63.81 182 ASN A C 1
ATOM 1511 O O . ASN A 1 182 ? 32.353 -6.170 -1.836 1.00 63.81 182 ASN A O 1
ATOM 1515 N N . GLU A 1 183 ? 34.256 -6.982 -0.982 1.00 52.31 183 GLU A N 1
ATOM 1516 C CA . GLU A 1 183 ? 33.872 -6.755 0.426 1.00 52.31 183 GLU A CA 1
ATOM 1517 C C . GLU A 1 183 ? 33.520 -5.296 0.740 1.00 52.31 183 GLU A C 1
ATOM 1519 O O . GLU A 1 183 ? 32.673 -5.043 1.597 1.00 52.31 183 GLU A O 1
ATOM 1524 N N . GLN A 1 184 ? 34.147 -4.333 0.063 1.00 54.41 184 GLN A N 1
ATOM 1525 C CA . GLN A 1 184 ? 33.866 -2.916 0.262 1.00 54.41 184 GLN A CA 1
ATOM 1526 C C . GLN A 1 184 ? 32.568 -2.498 -0.437 1.00 54.41 184 GLN A C 1
ATOM 1528 O O . GLN A 1 184 ? 31.754 -1.813 0.168 1.00 54.41 184 GLN A O 1
ATOM 1533 N N . GLU A 1 185 ? 32.303 -2.993 -1.646 1.00 51.69 185 GLU A N 1
ATOM 1534 C CA . GLU A 1 185 ? 31.024 -2.822 -2.347 1.00 51.69 185 GLU A CA 1
ATOM 1535 C C . GLU A 1 185 ? 29.873 -3.519 -1.621 1.00 51.69 185 GLU A C 1
ATOM 1537 O O . GLU A 1 185 ? 28.756 -3.003 -1.601 1.00 51.69 185 GLU A O 1
ATOM 1542 N N . TYR A 1 186 ? 30.145 -4.668 -0.998 1.00 57.69 186 TYR A N 1
ATOM 1543 C CA . TYR A 1 186 ? 29.217 -5.363 -0.119 1.00 57.69 186 TYR A CA 1
ATOM 1544 C C . TYR A 1 186 ? 28.976 -4.572 1.161 1.00 57.69 186 TYR A C 1
ATOM 1546 O O . TYR A 1 186 ? 27.822 -4.387 1.510 1.00 57.69 186 TYR A O 1
ATOM 1554 N N . LYS A 1 187 ? 30.009 -4.052 1.840 1.00 52.38 187 LYS A N 1
ATOM 1555 C CA . LYS A 1 187 ? 29.832 -3.200 3.030 1.00 52.38 187 LYS A CA 1
ATOM 1556 C C . LYS A 1 187 ? 29.101 -1.912 2.697 1.00 52.38 187 LYS A C 1
ATOM 1558 O O . LYS A 1 187 ? 28.184 -1.556 3.412 1.00 52.38 187 LYS A O 1
ATOM 1563 N N . GLU A 1 188 ? 29.415 -1.248 1.595 1.00 56.81 188 GLU A N 1
ATOM 1564 C CA . GLU A 1 188 ? 28.703 -0.043 1.174 1.00 56.81 188 GLU A CA 1
ATOM 1565 C C . GLU A 1 188 ? 27.258 -0.365 0.776 1.00 56.81 188 GLU A C 1
ATOM 1567 O O . GLU A 1 188 ? 26.339 0.331 1.199 1.00 56.81 188 GLU A O 1
ATOM 1572 N N . ALA A 1 189 ? 27.006 -1.446 0.031 1.00 52.22 189 ALA A N 1
ATOM 1573 C CA . ALA A 1 189 ? 25.648 -1.881 -0.289 1.00 52.22 189 ALA A CA 1
ATOM 1574 C C . ALA A 1 189 ? 24.882 -2.297 0.972 1.00 52.22 189 ALA A C 1
ATOM 1576 O O . ALA A 1 189 ? 23.757 -1.854 1.161 1.00 52.22 189 ALA A O 1
ATOM 1577 N N . PHE A 1 190 ? 25.484 -3.081 1.860 1.00 46.88 190 PHE A N 1
ATOM 1578 C CA . PHE A 1 190 ? 24.863 -3.649 3.051 1.00 46.88 190 PHE A CA 1
ATOM 1579 C C . PHE A 1 190 ? 24.742 -2.648 4.199 1.00 46.88 190 PHE A C 1
ATOM 1581 O O . PHE A 1 190 ? 23.735 -2.681 4.876 1.00 46.88 190 PHE A O 1
ATOM 1588 N N . GLU A 1 191 ? 25.671 -1.717 4.418 1.00 46.59 191 GLU A N 1
ATOM 1589 C CA . GLU A 1 191 ? 25.535 -0.636 5.410 1.00 46.59 191 GLU A CA 1
ATOM 1590 C C . GLU A 1 191 ? 24.529 0.413 4.946 1.00 46.59 191 GLU A C 1
ATOM 1592 O O . GLU A 1 191 ? 23.723 0.876 5.749 1.00 46.59 191 GLU A O 1
ATOM 1597 N N . THR A 1 192 ? 24.482 0.726 3.646 1.00 48.12 192 THR A N 1
ATOM 1598 C CA . THR A 1 192 ? 23.425 1.593 3.105 1.00 48.12 192 THR A CA 1
ATOM 1599 C C . THR A 1 192 ? 22.069 0.895 3.171 1.00 48.12 192 THR A C 1
ATOM 1601 O O . THR A 1 192 ? 21.076 1.547 3.466 1.00 48.12 192 THR A O 1
ATOM 1604 N N . THR A 1 193 ? 22.018 -0.426 2.967 1.00 46.91 193 THR A N 1
ATOM 1605 C CA . THR A 1 193 ? 20.786 -1.228 3.049 1.00 46.91 193 THR A CA 1
ATOM 1606 C C . THR A 1 193 ? 20.404 -1.553 4.490 1.00 46.91 193 THR A C 1
ATOM 1608 O O . THR A 1 193 ? 19.229 -1.575 4.777 1.00 46.91 193 THR A O 1
ATOM 1611 N N . LYS A 1 194 ? 21.337 -1.703 5.432 1.00 44.91 194 LYS A N 1
ATOM 1612 C CA . LYS A 1 194 ? 21.087 -1.931 6.862 1.00 44.91 194 LYS A CA 1
ATOM 1613 C C . LYS A 1 194 ? 20.731 -0.635 7.571 1.00 44.91 194 LYS A C 1
ATOM 1615 O O . LYS A 1 194 ? 19.765 -0.620 8.299 1.00 44.91 194 LYS A O 1
ATOM 1620 N N . ALA A 1 195 ? 21.402 0.483 7.301 1.00 40.66 195 ALA A N 1
ATOM 1621 C CA . ALA A 1 195 ? 20.964 1.782 7.810 1.00 40.66 195 ALA A CA 1
ATOM 1622 C C . ALA A 1 195 ? 19.639 2.221 7.164 1.00 40.66 195 ALA A C 1
ATOM 1624 O O . ALA A 1 195 ? 18.797 2.811 7.838 1.00 40.66 195 ALA A O 1
ATOM 1625 N N . ALA A 1 196 ? 19.413 1.908 5.879 1.00 39.69 196 ALA A N 1
ATOM 1626 C CA . ALA A 1 196 ? 18.124 2.140 5.237 1.00 39.69 196 ALA A CA 1
ATOM 1627 C C . ALA A 1 196 ? 17.053 1.140 5.666 1.00 39.69 196 ALA A C 1
ATOM 1629 O O . ALA A 1 196 ? 15.917 1.571 5.707 1.00 39.69 196 ALA A O 1
ATOM 1630 N N . ASN A 1 197 ? 17.363 -0.116 6.002 1.00 40.91 197 ASN A N 1
ATOM 1631 C CA . ASN A 1 197 ? 16.410 -1.126 6.480 1.00 40.91 197 ASN A CA 1
ATOM 1632 C C . ASN A 1 197 ? 16.153 -0.995 7.971 1.00 40.91 197 ASN A C 1
ATOM 1634 O O . ASN A 1 197 ? 15.016 -1.145 8.350 1.00 40.91 197 ASN A O 1
ATOM 1638 N N . ASP A 1 198 ? 17.116 -0.604 8.799 1.00 37.75 198 ASP A N 1
ATOM 1639 C CA . ASP A 1 198 ? 16.891 -0.266 10.205 1.00 37.75 198 ASP A CA 1
ATOM 1640 C C . ASP A 1 198 ? 16.044 1.013 10.273 1.00 37.75 198 ASP A C 1
ATOM 1642 O O . ASP A 1 198 ? 15.003 1.030 10.923 1.00 37.75 198 ASP A O 1
ATOM 1646 N N . ALA A 1 199 ? 16.383 2.054 9.497 1.00 38.09 199 ALA A N 1
ATOM 1647 C CA . ALA A 1 199 ? 15.558 3.259 9.400 1.00 38.09 199 ALA A CA 1
ATOM 1648 C C . ALA A 1 199 ? 14.246 3.032 8.629 1.00 38.09 199 ALA A C 1
ATOM 1650 O O . ALA A 1 199 ? 13.279 3.745 8.878 1.00 38.09 199 ALA A O 1
ATOM 1651 N N . SER A 1 200 ? 14.180 2.087 7.684 1.00 36.53 200 SER A N 1
ATOM 1652 C CA . SER A 1 200 ? 12.959 1.714 6.957 1.00 36.53 200 SER A CA 1
ATOM 1653 C C . SER A 1 200 ? 12.116 0.748 7.757 1.00 36.53 200 SER A C 1
ATOM 1655 O O . SER A 1 200 ? 10.923 0.802 7.565 1.00 36.53 200 SER A O 1
ATO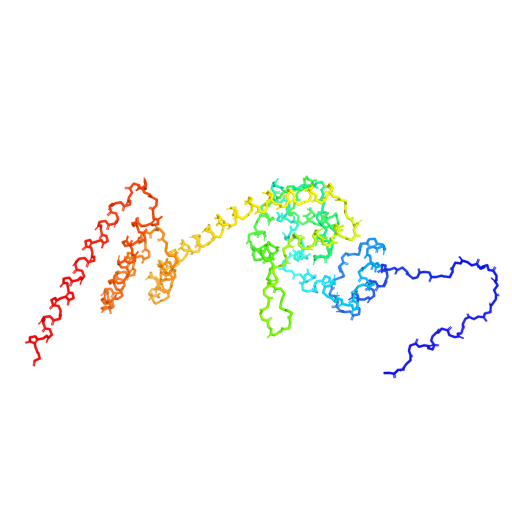M 1657 N N . ASP A 1 201 ? 12.652 -0.061 8.660 1.00 34.75 201 ASP A N 1
ATOM 1658 C CA . ASP A 1 201 ? 11.917 -0.905 9.598 1.00 34.75 201 ASP A CA 1
ATOM 1659 C C . ASP A 1 201 ? 11.387 -0.050 10.734 1.00 34.75 201 ASP A C 1
ATOM 1661 O O . ASP A 1 201 ? 10.246 -0.253 11.130 1.00 34.75 201 ASP A O 1
ATOM 1665 N N . GLU A 1 202 ? 12.115 0.984 11.172 1.00 36.09 202 GLU A N 1
ATOM 1666 C CA . GLU A 1 202 ? 11.597 2.044 12.046 1.00 36.09 202 GLU A CA 1
ATOM 1667 C C . GLU A 1 202 ? 10.531 2.892 11.327 1.00 36.09 202 GLU A C 1
ATOM 1669 O O . GLU A 1 202 ? 9.460 3.157 11.870 1.00 36.09 202 GLU A O 1
ATOM 1674 N N . LEU A 1 203 ? 10.754 3.267 10.060 1.00 38.00 203 LEU A N 1
ATOM 1675 C CA . LEU A 1 203 ? 9.784 4.003 9.239 1.00 38.00 203 LEU A CA 1
ATOM 1676 C C . LEU A 1 203 ? 8.618 3.120 8.775 1.00 38.00 203 LEU A C 1
ATOM 1678 O O . LEU A 1 203 ? 7.552 3.649 8.495 1.00 38.00 203 LEU A O 1
ATOM 1682 N N . LEU A 1 204 ? 8.784 1.804 8.659 1.00 36.62 204 LEU A N 1
ATOM 1683 C CA . LEU A 1 204 ? 7.778 0.821 8.258 1.00 36.62 204 LEU A CA 1
ATOM 1684 C C . LEU A 1 204 ? 6.984 0.374 9.458 1.00 36.62 204 LEU A C 1
ATOM 1686 O O . LEU A 1 204 ? 5.780 0.234 9.325 1.00 36.62 204 LEU A O 1
ATOM 1690 N N . THR A 1 205 ? 7.591 0.187 10.625 1.00 33.56 205 THR A N 1
ATOM 1691 C CA . THR A 1 205 ? 6.815 0.110 11.858 1.00 33.56 205 THR A CA 1
ATOM 1692 C C . THR A 1 205 ? 6.029 1.405 11.983 1.00 33.56 205 THR A C 1
ATOM 1694 O O . THR A 1 205 ? 4.804 1.326 11.993 1.00 33.56 205 THR A O 1
ATOM 1697 N N . MET A 1 206 ? 6.643 2.589 11.881 1.00 33.47 206 MET A N 1
ATOM 1698 C CA . MET A 1 206 ? 5.905 3.862 11.881 1.00 33.47 206 MET A CA 1
ATOM 1699 C C . MET A 1 206 ? 4.863 3.998 10.751 1.00 33.47 206 MET A C 1
ATOM 1701 O O . MET A 1 206 ? 3.789 4.531 11.008 1.00 33.47 206 MET A O 1
ATOM 1705 N N . ASN A 1 207 ? 5.089 3.482 9.535 1.00 39.16 207 ASN A N 1
ATOM 1706 C CA . ASN A 1 207 ? 4.152 3.562 8.399 1.00 39.16 207 ASN A CA 1
ATOM 1707 C C . ASN A 1 207 ? 3.094 2.453 8.387 1.00 39.16 207 ASN A C 1
ATOM 1709 O O . ASN A 1 207 ? 2.014 2.649 7.844 1.00 39.16 207 ASN A O 1
ATOM 1713 N N . LYS A 1 208 ? 3.358 1.292 8.984 1.00 34.31 208 LYS A N 1
ATOM 1714 C CA . LYS A 1 208 ? 2.393 0.214 9.239 1.00 34.31 208 LYS A CA 1
ATOM 1715 C C . LYS A 1 208 ? 1.492 0.618 10.398 1.00 34.31 208 LYS A C 1
ATOM 1717 O O . LYS A 1 208 ? 0.283 0.422 10.299 1.00 34.31 208 LYS A O 1
ATOM 1722 N N . TYR A 1 209 ? 2.051 1.259 11.429 1.00 40.00 209 TYR A N 1
ATOM 1723 C CA . TYR A 1 209 ? 1.291 1.990 12.440 1.00 40.00 209 TYR A CA 1
ATOM 1724 C C . TYR A 1 209 ? 0.482 3.115 11.775 1.00 40.00 209 TYR A C 1
ATOM 1726 O O . TYR A 1 209 ? -0.731 3.111 11.919 1.00 40.00 209 TYR A O 1
ATOM 1734 N N . SER A 1 210 ? 1.078 3.950 10.915 1.00 44.88 210 SER A N 1
ATOM 1735 C CA . SER A 1 210 ? 0.386 5.029 10.182 1.00 44.88 210 SER A CA 1
ATOM 1736 C C . SER A 1 210 ? -0.706 4.532 9.223 1.00 44.88 210 SER A C 1
ATOM 1738 O O . SER A 1 210 ? -1.787 5.099 9.188 1.00 44.88 210 SER A O 1
ATOM 1740 N N . SER A 1 211 ? -0.502 3.434 8.490 1.00 58.19 211 SER A N 1
ATOM 1741 C CA . SER A 1 211 ? -1.477 2.850 7.552 1.00 58.19 211 SER A CA 1
ATOM 1742 C C . SER A 1 211 ? -2.626 2.156 8.283 1.00 58.19 211 SER A C 1
ATOM 1744 O O . SER A 1 211 ? -3.796 2.330 7.935 1.00 58.19 211 SER A O 1
ATOM 1746 N N . LYS A 1 212 ? -2.321 1.417 9.357 1.00 66.38 212 LYS A N 1
ATOM 1747 C CA . LYS A 1 212 ? -3.332 0.819 10.235 1.00 66.38 212 LYS A CA 1
ATOM 1748 C C . LYS A 1 212 ? -4.131 1.904 10.956 1.00 66.38 212 LYS A C 1
ATOM 1750 O O . LYS A 1 212 ? -5.351 1.805 11.032 1.00 66.38 212 LYS A O 1
ATOM 1755 N N . GLU A 1 213 ? -3.474 2.951 11.435 1.00 71.88 213 GLU A N 1
ATOM 1756 C CA . GLU A 1 213 ? -4.101 4.086 12.108 1.00 71.88 213 GLU A CA 1
ATOM 1757 C C . GLU A 1 213 ? -4.932 4.934 11.142 1.00 71.88 213 GLU A C 1
ATOM 1759 O O . GLU A 1 213 ? -6.089 5.226 11.437 1.00 71.88 213 GLU A O 1
ATOM 1764 N N . LEU A 1 214 ? -4.438 5.192 9.929 1.00 69.31 214 LEU A N 1
ATOM 1765 C CA . LEU A 1 214 ? -5.185 5.830 8.845 1.00 69.31 214 LEU A CA 1
ATOM 1766 C C . LEU A 1 214 ? -6.401 4.996 8.429 1.00 69.31 214 LEU A C 1
ATOM 1768 O O . LEU A 1 214 ? -7.487 5.545 8.238 1.00 69.31 214 LEU A O 1
ATOM 1772 N N . LYS A 1 215 ? -6.264 3.666 8.349 1.00 79.94 215 LYS A N 1
ATOM 1773 C CA . LYS A 1 215 ? -7.391 2.754 8.116 1.00 79.94 215 LYS A CA 1
ATOM 1774 C C . LYS A 1 215 ? -8.419 2.855 9.237 1.00 79.94 215 LYS A C 1
ATOM 1776 O O . LYS A 1 215 ? -9.599 2.980 8.938 1.00 79.94 215 LYS A O 1
ATOM 1781 N N . MET A 1 216 ? -8.004 2.869 10.504 1.00 86.25 216 MET A N 1
ATOM 1782 C CA . MET A 1 216 ? -8.926 3.029 11.635 1.00 86.25 216 MET A CA 1
ATOM 1783 C C . MET A 1 216 ? -9.615 4.407 11.632 1.00 86.25 216 MET A C 1
ATOM 1785 O O . MET A 1 216 ? -10.820 4.503 11.876 1.00 86.25 216 MET A O 1
ATOM 1789 N N . VAL A 1 217 ? -8.903 5.475 11.263 1.00 76.31 217 VAL A N 1
ATOM 1790 C CA . VAL A 1 217 ? -9.481 6.814 11.061 1.00 76.31 217 VAL A CA 1
ATOM 1791 C C . VAL A 1 217 ? -10.499 6.812 9.914 1.00 76.31 217 VAL A C 1
ATOM 1793 O O . VAL A 1 217 ? -11.595 7.353 10.066 1.00 76.31 217 VAL A O 1
ATOM 1796 N N . ASN A 1 218 ? -10.192 6.168 8.787 1.00 69.94 218 ASN A N 1
ATOM 1797 C CA . ASN A 1 218 ? -11.109 6.050 7.651 1.00 69.94 218 ASN A CA 1
ATOM 1798 C C . ASN A 1 218 ? -12.319 5.164 7.968 1.00 69.94 218 ASN A C 1
ATOM 1800 O O . ASN A 1 218 ? -13.434 5.504 7.575 1.00 69.94 218 ASN A O 1
ATOM 1804 N N . ASN A 1 219 ? -12.131 4.087 8.732 1.00 81.50 219 ASN A N 1
ATOM 1805 C CA . ASN A 1 219 ? -13.213 3.274 9.279 1.00 81.50 219 ASN A CA 1
ATOM 1806 C C . ASN A 1 219 ? -14.158 4.129 10.123 1.00 81.50 219 ASN A C 1
ATOM 1808 O O . ASN A 1 219 ? -15.367 4.020 9.957 1.00 81.50 219 ASN A O 1
ATOM 1812 N N . ASN A 1 220 ? -13.633 5.036 10.959 1.00 81.69 220 ASN A N 1
ATOM 1813 C CA . ASN A 1 220 ? -14.474 5.945 11.740 1.00 81.69 220 ASN A CA 1
ATOM 1814 C C . ASN A 1 220 ? -15.292 6.883 10.842 1.00 81.69 220 ASN A C 1
ATOM 1816 O O . ASN A 1 220 ? -16.495 7.025 11.044 1.00 81.69 220 ASN A O 1
ATOM 1820 N N . LYS A 1 221 ? -14.662 7.490 9.825 1.00 78.06 221 LYS A N 1
ATOM 1821 C CA . LYS A 1 221 ? -15.351 8.367 8.861 1.00 78.06 221 LYS A CA 1
ATOM 1822 C C . LYS A 1 221 ? -16.461 7.621 8.113 1.00 78.06 221 LYS A C 1
ATOM 1824 O O . LYS A 1 221 ? -17.583 8.111 8.035 1.00 78.06 221 LYS A O 1
ATOM 1829 N N . ARG A 1 222 ? -16.163 6.422 7.602 1.00 71.81 222 ARG A N 1
ATOM 1830 C CA . ARG A 1 222 ? -17.130 5.568 6.892 1.00 71.81 222 ARG A CA 1
ATOM 1831 C C . ARG A 1 222 ? -18.242 5.074 7.813 1.00 71.81 222 ARG A C 1
ATOM 1833 O O . ARG A 1 222 ? -19.397 5.114 7.410 1.00 71.81 222 ARG A O 1
ATOM 1840 N N . GLY A 1 223 ? -17.909 4.674 9.040 1.00 83.81 223 GLY A N 1
ATOM 1841 C CA . GLY A 1 223 ? -18.872 4.269 10.062 1.00 83.81 223 GLY A CA 1
ATOM 1842 C C . GLY A 1 223 ? -19.896 5.368 10.338 1.00 83.81 223 GLY A C 1
ATOM 1843 O O . GLY A 1 223 ? -21.088 5.097 10.315 1.00 83.81 223 GLY A O 1
ATOM 1844 N N . ILE A 1 224 ? -19.461 6.628 10.463 1.00 82.94 224 ILE A N 1
ATOM 1845 C CA . ILE A 1 224 ? -20.372 7.774 10.626 1.00 82.94 224 ILE A CA 1
ATOM 1846 C C . ILE A 1 224 ? -21.333 7.899 9.434 1.00 82.94 224 ILE A C 1
ATOM 1848 O O . ILE A 1 224 ? -22.526 8.127 9.631 1.00 82.94 224 ILE A O 1
ATOM 1852 N N . THR A 1 225 ? -20.837 7.767 8.200 1.00 78.38 225 THR A N 1
ATOM 1853 C CA . THR A 1 225 ? -21.675 7.830 6.989 1.00 78.38 225 THR A CA 1
ATOM 1854 C C . THR A 1 225 ? -22.682 6.678 6.927 1.00 78.38 225 THR A C 1
ATOM 1856 O O . THR A 1 225 ? -23.839 6.890 6.566 1.00 78.38 225 THR A O 1
ATOM 1859 N N . LEU A 1 226 ? -22.270 5.473 7.321 1.00 82.62 226 LEU A N 1
ATOM 1860 C CA . LEU A 1 226 ? -23.130 4.289 7.374 1.00 82.62 226 LEU A CA 1
ATOM 1861 C C . LEU A 1 226 ? -24.215 4.427 8.451 1.00 82.62 226 LEU A C 1
ATOM 1863 O O . LEU A 1 226 ? -25.389 4.229 8.164 1.00 82.62 226 LEU A O 1
ATOM 1867 N N . GLU A 1 227 ? -23.869 4.900 9.651 1.00 92.75 227 GLU A N 1
ATOM 1868 C CA . GLU A 1 227 ? -24.859 5.181 10.699 1.00 92.75 227 GLU A CA 1
ATOM 1869 C C . GLU A 1 227 ? -25.898 6.222 10.253 1.00 92.75 227 GLU A C 1
ATOM 1871 O O . GLU A 1 227 ? -27.082 6.071 10.545 1.00 92.75 227 GLU A O 1
ATOM 1876 N N . LYS A 1 228 ? -25.478 7.263 9.520 1.00 88.94 228 LYS A N 1
ATOM 1877 C CA . LYS A 1 228 ? -26.389 8.287 8.976 1.00 88.94 228 LYS A CA 1
ATOM 1878 C C . LYS A 1 228 ? -27.312 7.761 7.878 1.00 88.94 228 LYS A C 1
ATOM 1880 O O . LYS A 1 228 ? -28.402 8.296 7.716 1.00 88.94 228 LYS A O 1
ATOM 1885 N N . SER A 1 229 ? -26.874 6.756 7.124 1.00 86.50 229 SER A N 1
ATOM 1886 C CA . SER A 1 229 ? -27.668 6.125 6.062 1.00 86.50 229 SER A CA 1
ATOM 1887 C C . SER A 1 229 ? -28.525 4.957 6.559 1.00 86.50 229 SER A C 1
ATOM 1889 O O . SER A 1 229 ? -29.306 4.417 5.786 1.00 86.50 229 SER A O 1
ATOM 1891 N N . GLY A 1 230 ? -28.427 4.596 7.844 1.00 91.00 230 GLY A N 1
ATOM 1892 C CA . GLY A 1 230 ? -29.187 3.501 8.454 1.00 91.00 230 GLY A CA 1
ATOM 1893 C C . GLY A 1 230 ? -28.494 2.135 8.392 1.00 91.00 230 GLY A C 1
ATOM 1894 O O . GLY A 1 230 ? -28.962 1.199 9.034 1.00 91.00 230 GLY A O 1
ATOM 1895 N N . ASP A 1 231 ? -27.344 2.031 7.720 1.00 89.62 231 ASP A N 1
ATOM 1896 C CA . ASP A 1 231 ? -26.525 0.816 7.593 1.00 89.62 231 ASP A CA 1
ATOM 1897 C C . ASP A 1 231 ? -25.696 0.552 8.874 1.00 89.62 231 ASP A C 1
ATOM 1899 O O . ASP A 1 231 ? -24.461 0.507 8.868 1.00 89.62 231 ASP A O 1
ATOM 1903 N N . VAL A 1 232 ? -26.375 0.396 10.015 1.00 93.69 232 VAL A N 1
ATOM 1904 C CA . VAL A 1 232 ? -25.736 0.288 11.340 1.00 93.69 232 VAL A CA 1
ATOM 1905 C C . VAL A 1 232 ? -24.846 -0.956 11.463 1.00 93.69 232 VAL A C 1
ATOM 1907 O O . VAL A 1 232 ? -23.778 -0.869 12.065 1.00 93.69 232 VAL A O 1
ATOM 1910 N N . ASP A 1 233 ? -25.213 -2.082 10.849 1.00 94.31 233 ASP A N 1
ATOM 1911 C CA . ASP A 1 233 ? -24.436 -3.328 10.944 1.00 94.31 233 ASP A CA 1
ATOM 1912 C C . ASP A 1 233 ? -23.055 -3.212 10.282 1.00 94.31 233 ASP A C 1
ATOM 1914 O O . ASP A 1 233 ? -22.040 -3.573 10.877 1.00 94.31 233 ASP A O 1
ATOM 1918 N N . LYS A 1 234 ? -22.973 -2.579 9.105 1.00 82.81 234 LYS A N 1
ATOM 1919 C CA . LYS A 1 234 ? -21.681 -2.297 8.456 1.00 82.81 234 LYS A CA 1
ATOM 1920 C C . LYS A 1 234 ? -20.848 -1.298 9.261 1.00 82.81 234 LYS A C 1
ATOM 1922 O O . LYS A 1 234 ? -19.621 -1.370 9.262 1.00 82.81 234 LYS A O 1
ATOM 1927 N N . ALA A 1 235 ? -21.488 -0.347 9.950 1.00 86.44 235 ALA A N 1
ATOM 1928 C CA . ALA A 1 235 ? -20.774 0.560 10.846 1.00 86.44 235 ALA A CA 1
ATOM 1929 C C . ALA A 1 235 ? -20.176 -0.193 12.047 1.00 86.44 235 ALA A C 1
ATOM 1931 O O . ALA A 1 235 ? -19.026 0.070 12.409 1.00 86.44 235 ALA A O 1
ATOM 1932 N N . ILE A 1 236 ? -20.913 -1.159 12.616 1.00 97.19 236 ILE A N 1
ATOM 1933 C CA . ILE A 1 236 ? -20.422 -2.035 13.688 1.00 97.19 236 ILE A CA 1
ATOM 1934 C C . ILE A 1 236 ? -19.148 -2.759 13.245 1.00 97.19 236 ILE A C 1
ATOM 1936 O O . ILE A 1 236 ? -18.155 -2.698 13.966 1.00 97.19 236 ILE A O 1
ATOM 1940 N N . GLU A 1 237 ? -19.125 -3.372 12.056 1.00 94.12 237 GLU A N 1
ATOM 1941 C CA . GLU A 1 237 ? -17.941 -4.086 11.546 1.00 94.12 237 GLU A CA 1
ATOM 1942 C C . GLU A 1 237 ? -16.686 -3.197 11.511 1.00 94.12 237 GLU A C 1
ATOM 1944 O O . GLU A 1 237 ? -15.601 -3.597 11.949 1.00 94.12 237 GLU A O 1
ATOM 1949 N N . LEU A 1 238 ? -16.833 -1.959 11.031 1.00 82.81 238 LEU A N 1
ATOM 1950 C CA . LEU A 1 238 ? -15.733 -0.997 10.947 1.00 82.81 238 LEU A CA 1
ATOM 1951 C C . LEU A 1 238 ? -15.241 -0.551 12.329 1.00 82.81 238 LEU A C 1
ATOM 1953 O O . LEU A 1 238 ? -14.035 -0.390 12.534 1.00 82.81 238 LEU A O 1
ATOM 1957 N N . TYR A 1 239 ? -16.149 -0.351 13.283 1.00 97.31 239 TYR A N 1
ATOM 1958 C CA . TYR A 1 239 ? -15.779 0.024 14.645 1.00 97.31 239 TYR A CA 1
ATOM 1959 C C . TYR A 1 239 ? -15.175 -1.149 15.427 1.00 97.31 239 TYR A C 1
ATOM 1961 O O . TYR A 1 239 ? -14.199 -0.946 16.149 1.00 97.31 239 TYR A O 1
ATOM 1969 N N . GLU A 1 240 ? -15.675 -2.373 15.249 1.00 97.56 240 GLU A N 1
ATOM 1970 C CA . GLU A 1 240 ? -15.114 -3.579 15.872 1.00 97.56 240 GLU A CA 1
ATOM 1971 C C . GLU A 1 240 ? -13.712 -3.871 15.349 1.00 97.56 240 GLU A C 1
ATOM 1973 O O . GLU A 1 240 ? -12.823 -4.236 16.122 1.00 97.56 240 GLU A O 1
ATOM 1978 N N . TYR A 1 241 ? -13.461 -3.611 14.061 1.00 95.06 241 TYR A N 1
ATOM 1979 C CA . TYR A 1 241 ? -12.100 -3.615 13.540 1.00 95.06 241 TYR A CA 1
ATOM 1980 C C . TYR A 1 241 ? -11.205 -2.667 14.348 1.00 95.06 241 TYR A C 1
ATOM 1982 O O . TYR A 1 241 ? -10.097 -3.047 14.720 1.00 95.06 241 TYR A O 1
ATOM 1990 N N . ASN A 1 242 ? -11.665 -1.453 14.655 1.00 94.12 242 ASN A N 1
ATOM 1991 C CA . ASN A 1 242 ? -10.866 -0.475 15.394 1.00 94.12 242 ASN A CA 1
ATOM 1992 C C . ASN A 1 242 ? -10.615 -0.897 16.849 1.00 94.12 242 ASN A C 1
ATOM 1994 O O . ASN A 1 242 ? -9.506 -0.701 17.346 1.00 94.12 242 ASN A O 1
ATOM 1998 N N . ILE A 1 243 ? -11.599 -1.515 17.510 1.00 96.81 243 ILE A N 1
ATOM 1999 C CA . ILE A 1 243 ? -11.440 -2.066 18.865 1.00 96.81 243 ILE A CA 1
ATOM 2000 C C . ILE A 1 243 ? -10.445 -3.226 18.867 1.00 96.81 243 ILE A C 1
ATOM 2002 O O . ILE A 1 243 ? -9.492 -3.209 19.644 1.00 96.81 243 ILE A O 1
ATOM 2006 N N . LYS A 1 244 ? -10.602 -4.195 17.954 1.00 95.94 244 LYS A N 1
ATOM 2007 C CA . LYS A 1 244 ? -9.677 -5.333 17.799 1.00 95.94 244 LYS A CA 1
ATOM 2008 C C . LYS A 1 244 ? -8.233 -4.872 17.604 1.00 95.94 244 LYS A C 1
ATOM 2010 O O . LYS A 1 244 ? -7.292 -5.526 18.043 1.00 95.94 244 LYS A O 1
ATOM 2015 N N . HIS A 1 245 ? -8.063 -3.737 16.938 1.00 92.62 245 HIS A N 1
ATOM 2016 C CA . HIS A 1 245 ? -6.769 -3.151 16.630 1.00 92.62 245 HIS A CA 1
ATOM 2017 C C . HIS A 1 245 ? -6.322 -2.058 17.610 1.00 92.62 245 HIS A C 1
ATOM 2019 O O . HIS A 1 245 ? -5.288 -1.441 17.351 1.00 92.62 245 HIS A O 1
ATOM 2025 N N . ARG A 1 246 ? -7.045 -1.889 18.729 1.00 93.94 246 ARG A N 1
ATOM 2026 C CA . ARG A 1 246 ? -6.713 -1.028 19.875 1.00 93.94 246 ARG A CA 1
ATOM 2027 C C . ARG A 1 246 ? -6.530 0.445 19.506 1.00 93.94 246 ARG A C 1
ATOM 2029 O O . ARG A 1 246 ? -5.574 1.099 19.909 1.00 93.94 246 ARG A O 1
ATOM 2036 N N . PHE A 1 247 ? -7.455 0.980 18.710 1.00 92.06 247 PHE A N 1
ATOM 2037 C CA . PHE A 1 247 ? -7.436 2.386 18.307 1.00 92.06 247 PHE A CA 1
ATOM 2038 C C . PHE A 1 247 ? -7.378 3.326 19.522 1.00 92.06 247 PHE A C 1
ATOM 2040 O O . PHE A 1 247 ? -8.158 3.175 20.458 1.00 92.06 247 PHE A O 1
ATOM 2047 N N . GLN A 1 248 ? -6.506 4.335 19.492 1.00 88.38 248 GLN A N 1
ATOM 2048 C CA . GLN A 1 248 ? -6.274 5.236 20.630 1.00 88.38 248 GLN A CA 1
ATOM 2049 C C . GLN A 1 248 ? -7.260 6.423 20.704 1.00 88.38 248 GLN A C 1
ATOM 2051 O O . GLN A 1 248 ? -7.208 7.248 21.621 1.00 88.38 248 GLN A O 1
ATOM 2056 N N . GLY A 1 249 ? -8.173 6.559 19.738 1.00 85.50 249 GLY A N 1
ATOM 2057 C CA . GLY A 1 249 ? -9.266 7.536 19.775 1.00 85.50 249 GLY A CA 1
ATOM 2058 C C . GLY A 1 249 ? -10.547 6.963 20.391 1.00 85.50 249 GLY A C 1
ATOM 2059 O O . GLY A 1 249 ? -10.827 5.778 20.273 1.00 85.50 249 GLY A O 1
ATOM 2060 N N . ASN A 1 250 ? -11.377 7.808 21.009 1.00 93.38 250 ASN A N 1
ATOM 2061 C CA . ASN A 1 250 ? -12.586 7.368 21.726 1.00 93.38 250 ASN A CA 1
ATOM 2062 C C . ASN A 1 250 ? -13.779 6.998 20.824 1.00 93.38 250 ASN A C 1
ATOM 2064 O O . ASN A 1 250 ? -14.668 6.287 21.280 1.00 93.38 250 ASN A O 1
ATOM 2068 N N . HIS A 1 251 ? -13.819 7.482 19.576 1.00 94.94 251 HIS A N 1
ATOM 2069 C CA . HIS A 1 251 ? -14.994 7.381 18.694 1.00 94.94 251 HIS A CA 1
ATOM 2070 C C . HIS A 1 251 ? -15.593 5.966 18.564 1.00 94.94 251 HIS A C 1
ATOM 2072 O O . HIS A 1 251 ? -16.774 5.823 18.875 1.00 94.94 251 HIS A O 1
ATOM 2078 N N . PRO A 1 252 ? -14.843 4.917 18.164 1.00 96.62 252 PRO A N 1
ATOM 2079 C CA . PRO A 1 252 ? -15.431 3.589 17.970 1.00 96.62 252 PRO A CA 1
ATOM 2080 C C . PRO A 1 252 ? -15.989 2.998 19.271 1.00 96.62 252 PRO A C 1
ATOM 2082 O O . PRO A 1 252 ? -17.070 2.417 19.249 1.00 96.62 252 PRO A O 1
ATOM 2085 N N . TYR A 1 253 ? -15.319 3.210 20.410 1.00 97.81 253 TYR A N 1
ATOM 2086 C CA . TYR A 1 253 ? -15.801 2.750 21.718 1.00 97.81 253 TYR A CA 1
ATOM 2087 C C . TYR A 1 253 ? -17.092 3.462 22.125 1.00 97.81 253 TYR A C 1
ATOM 2089 O O . TYR A 1 253 ? -18.059 2.828 22.546 1.00 97.81 253 TYR A O 1
ATOM 2097 N N . ASP A 1 254 ? -17.133 4.788 21.960 1.00 96.00 254 ASP A N 1
ATOM 2098 C CA . ASP A 1 254 ? -18.315 5.583 22.277 1.00 96.00 254 ASP A CA 1
ATOM 2099 C C . ASP A 1 254 ? -19.518 5.162 21.424 1.00 96.00 254 ASP A C 1
ATOM 2101 O O . ASP A 1 254 ? -20.618 5.009 21.967 1.00 96.00 254 ASP A O 1
ATOM 2105 N N . ARG A 1 255 ? -19.310 4.961 20.114 1.00 98.19 255 ARG A N 1
ATOM 2106 C CA . ARG A 1 255 ? -20.365 4.552 19.179 1.00 98.19 255 ARG A CA 1
ATOM 2107 C C . ARG A 1 255 ? -20.842 3.132 19.435 1.00 98.19 255 ARG A C 1
ATOM 2109 O O . ARG A 1 255 ? -22.046 2.951 19.591 1.00 98.19 255 ARG A O 1
ATOM 2116 N N . LEU A 1 256 ? -19.943 2.154 19.546 1.00 98.44 256 LEU A N 1
ATOM 2117 C CA . LEU A 1 256 ? -20.334 0.762 19.782 1.00 98.44 256 LEU A CA 1
ATOM 2118 C C . LEU A 1 256 ? -21.083 0.590 21.100 1.00 98.44 256 LEU A C 1
ATOM 2120 O O . LEU A 1 256 ? -22.115 -0.068 21.115 1.00 98.44 256 LEU A O 1
ATOM 2124 N N . ALA A 1 257 ? -20.659 1.259 22.175 1.00 97.62 257 ALA A N 1
ATOM 2125 C CA . ALA A 1 257 ? -21.398 1.216 23.434 1.00 97.62 257 ALA A CA 1
ATOM 2126 C C . ALA A 1 257 ? -22.834 1.769 23.285 1.00 97.62 257 ALA A C 1
ATOM 2128 O O . ALA A 1 257 ? -23.775 1.200 23.827 1.00 97.62 257 ALA A O 1
ATOM 2129 N N . ILE A 1 258 ? -23.038 2.840 22.503 1.00 97.25 258 ILE A N 1
ATOM 2130 C CA . ILE A 1 258 ? -24.386 3.370 22.213 1.00 97.25 258 ILE A CA 1
ATOM 2131 C C . ILE A 1 258 ? -25.200 2.392 21.355 1.00 97.25 258 ILE A C 1
ATOM 2133 O O . ILE A 1 258 ? -26.378 2.170 21.637 1.00 97.25 258 ILE A O 1
ATOM 2137 N N . ILE A 1 259 ? -24.598 1.838 20.301 1.00 97.62 259 ILE A N 1
ATOM 2138 C CA . ILE A 1 259 ? -25.267 0.918 19.376 1.00 97.62 259 ILE A CA 1
ATOM 2139 C C . ILE A 1 259 ? -25.692 -0.353 20.118 1.00 97.62 259 ILE A C 1
ATOM 2141 O O . ILE A 1 259 ? -26.868 -0.714 20.082 1.00 97.62 259 ILE A O 1
ATOM 2145 N N . TYR A 1 260 ? -24.781 -0.978 20.863 1.00 98.12 260 TYR A N 1
ATOM 2146 C CA . TYR A 1 260 ? -25.072 -2.192 21.621 1.00 98.12 260 TYR A CA 1
ATOM 2147 C C . TYR A 1 260 ? -26.083 -1.969 22.737 1.00 98.12 260 TYR A C 1
ATOM 2149 O O . TYR A 1 260 ? -26.978 -2.798 22.902 1.00 98.12 260 TYR A O 1
ATOM 2157 N N . ARG A 1 261 ? -26.051 -0.816 23.414 1.00 96.56 261 ARG A N 1
ATOM 2158 C CA . ARG A 1 261 ? -27.106 -0.431 24.358 1.00 96.56 261 ARG A CA 1
ATOM 2159 C C . ARG A 1 261 ? -28.480 -0.379 23.691 1.00 96.56 261 ARG A C 1
ATOM 2161 O O . ARG A 1 261 ? -29.433 -0.964 24.199 1.00 96.56 261 ARG A O 1
ATOM 2168 N N . LYS A 1 262 ? -28.591 0.279 22.531 1.00 96.25 262 LYS A N 1
ATOM 2169 C CA . LYS A 1 262 ? -29.851 0.359 21.765 1.00 96.25 262 LYS A CA 1
ATOM 2170 C C . LYS A 1 262 ? -30.333 -1.012 21.287 1.00 96.25 262 LYS A C 1
ATOM 2172 O O . LYS A 1 262 ? -31.534 -1.259 21.280 1.00 96.25 262 LYS A O 1
ATOM 2177 N N . GLN A 1 263 ? -29.407 -1.900 20.935 1.00 96.69 263 GLN A N 1
ATOM 2178 C CA . GLN A 1 263 ? -29.690 -3.283 20.544 1.00 96.69 263 GLN A CA 1
ATOM 2179 C C . GLN A 1 263 ? -29.917 -4.224 21.745 1.00 96.69 263 GLN A C 1
ATOM 2181 O O . GLN A 1 263 ? -30.093 -5.421 21.542 1.00 96.69 263 GLN A O 1
ATOM 2186 N N . LYS A 1 264 ? -29.902 -3.719 22.992 1.00 95.31 264 LYS A N 1
ATOM 2187 C CA . LYS A 1 264 ? -29.987 -4.512 24.237 1.00 95.31 264 LYS A CA 1
ATOM 2188 C C . LYS A 1 264 ? -28.895 -5.588 24.370 1.00 95.31 264 LYS A C 1
ATOM 2190 O O . LYS A 1 264 ? -29.035 -6.552 25.118 1.00 95.31 264 LYS A O 1
ATOM 2195 N N . ARG A 1 265 ? -27.765 -5.408 23.684 1.00 95.94 265 ARG A N 1
ATOM 2196 C CA . ARG A 1 265 ? -26.584 -6.281 23.736 1.00 95.94 265 ARG A CA 1
ATOM 2197 C C . ARG A 1 265 ? -25.663 -5.852 24.878 1.00 95.94 265 ARG A C 1
ATOM 2199 O O . ARG A 1 265 ? -24.547 -5.387 24.666 1.00 95.94 265 ARG A O 1
ATOM 2206 N N . ILE A 1 266 ? -26.149 -5.994 26.110 1.00 95.12 266 ILE A N 1
ATOM 2207 C CA . ILE A 1 266 ? -25.486 -5.467 27.317 1.00 95.12 266 ILE A CA 1
ATOM 2208 C C . ILE A 1 266 ? -24.073 -6.039 27.513 1.00 95.12 266 ILE A C 1
ATOM 2210 O O . ILE A 1 266 ? -23.156 -5.305 27.869 1.00 95.12 266 ILE A O 1
ATOM 2214 N N . ASN A 1 267 ? -23.861 -7.330 27.241 1.00 96.38 267 ASN A N 1
ATOM 2215 C CA . ASN A 1 267 ? -22.534 -7.945 27.378 1.00 96.38 267 ASN A CA 1
ATOM 2216 C C . ASN A 1 267 ? -21.511 -7.359 26.392 1.00 96.38 267 ASN A C 1
ATOM 2218 O O . ASN A 1 267 ? -20.348 -7.186 26.750 1.00 96.38 267 ASN A O 1
ATOM 2222 N N . ASP A 1 268 ? -21.943 -7.012 25.178 1.00 97.69 268 ASP A N 1
ATOM 2223 C CA . ASP A 1 268 ? -21.072 -6.365 24.199 1.00 97.69 268 ASP A CA 1
ATOM 2224 C C . ASP A 1 268 ? -20.759 -4.919 24.589 1.00 97.69 268 ASP A C 1
ATOM 2226 O O . ASP A 1 268 ? -19.621 -4.482 24.432 1.00 97.69 268 ASP A O 1
ATOM 2230 N N . GLU A 1 269 ? -21.731 -4.188 25.150 1.00 98.06 269 GLU A N 1
ATOM 2231 C CA . GLU A 1 269 ? -21.487 -2.855 25.714 1.00 98.06 269 GLU A CA 1
ATOM 2232 C C . GLU A 1 269 ? -20.422 -2.905 26.824 1.00 98.06 269 GLU A C 1
ATOM 2234 O O . GLU A 1 269 ? -19.479 -2.112 26.791 1.00 98.06 269 GLU A O 1
ATOM 2239 N N . ILE A 1 270 ? -20.535 -3.857 27.760 1.00 98.06 270 ILE A N 1
ATOM 2240 C CA . ILE A 1 270 ? -19.551 -4.071 28.837 1.00 98.06 270 ILE A CA 1
ATOM 2241 C C . ILE A 1 270 ? -18.164 -4.337 28.244 1.00 98.06 270 ILE A C 1
ATOM 2243 O O . ILE A 1 270 ? -17.238 -3.582 28.534 1.00 98.06 270 ILE A O 1
ATOM 2247 N N . ARG A 1 271 ? -18.036 -5.326 27.346 1.00 98.25 271 ARG A N 1
ATOM 2248 C CA . ARG A 1 271 ? -16.761 -5.672 26.691 1.00 98.25 271 ARG A CA 1
ATOM 2249 C C . ARG A 1 271 ? -16.118 -4.453 26.032 1.00 98.25 271 ARG A C 1
ATOM 2251 O O . ARG A 1 271 ? -14.924 -4.215 26.188 1.00 98.25 271 ARG A O 1
ATOM 2258 N N . VAL A 1 272 ? -16.891 -3.678 25.272 1.00 98.44 272 VAL A N 1
ATOM 2259 C CA . VAL A 1 272 ? -16.383 -2.487 24.575 1.00 98.44 272 VAL A CA 1
ATOM 2260 C C . VAL A 1 272 ? -15.848 -1.449 25.560 1.00 98.44 272 VAL A C 1
ATOM 2262 O O . VAL A 1 272 ? -14.788 -0.873 25.317 1.00 98.44 272 VAL A O 1
ATOM 2265 N N . LEU A 1 273 ? -16.560 -1.209 26.664 1.00 98.31 273 LEU A N 1
ATOM 2266 C CA . LEU A 1 273 ? -16.153 -0.250 27.691 1.00 98.31 273 LEU A CA 1
ATOM 2267 C C . LEU A 1 273 ? -14.925 -0.729 28.476 1.00 98.31 273 LEU A C 1
ATOM 2269 O O . LEU A 1 273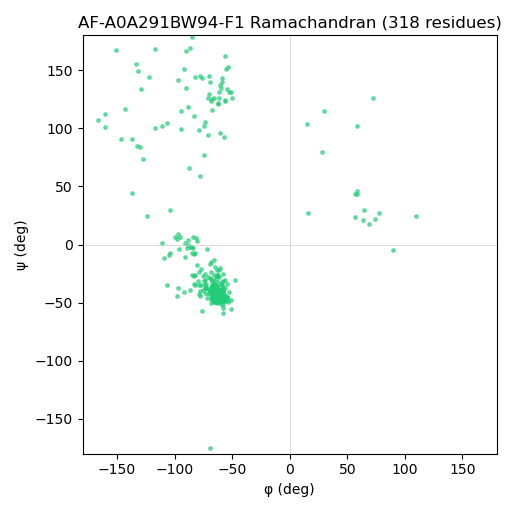 ? -14.037 0.078 28.744 1.00 98.31 273 LEU A O 1
ATOM 2273 N N . GLU A 1 274 ? -14.830 -2.022 28.786 1.00 98.19 274 GLU A N 1
ATOM 2274 C CA . GLU A 1 274 ? -13.644 -2.625 29.406 1.00 98.19 274 GLU A CA 1
ATOM 2275 C C . GLU A 1 274 ? -12.409 -2.467 28.512 1.00 98.19 274 GLU A C 1
ATOM 2277 O O . GLU A 1 274 ? -11.372 -1.982 28.970 1.00 98.19 274 GLU A O 1
ATOM 2282 N N . VAL A 1 275 ? -12.531 -2.780 27.215 1.00 98.31 275 VAL A N 1
ATOM 2283 C CA . VAL A 1 275 ? -11.432 -2.584 26.256 1.00 98.31 275 VAL A CA 1
ATOM 2284 C C . VAL A 1 275 ? -11.069 -1.101 26.133 1.00 98.31 275 VAL A C 1
ATOM 2286 O O . VAL A 1 275 ? -9.889 -0.769 26.051 1.00 98.31 275 VAL A O 1
ATOM 2289 N N . ALA A 1 276 ? -12.048 -0.191 26.167 1.00 97.56 276 ALA A N 1
ATOM 2290 C CA . ALA A 1 276 ? -11.784 1.246 26.129 1.00 97.56 276 ALA A CA 1
ATOM 2291 C C . ALA A 1 276 ? -10.958 1.717 27.336 1.00 97.56 276 ALA A C 1
ATOM 2293 O O . ALA A 1 276 ? -10.002 2.475 27.164 1.00 97.56 276 ALA A O 1
ATOM 2294 N N . VAL A 1 277 ? -11.300 1.263 28.548 1.00 97.81 277 VAL A N 1
ATOM 2295 C CA . VAL A 1 277 ? -10.532 1.568 29.766 1.00 97.81 277 VAL A CA 1
ATOM 2296 C C . VAL A 1 277 ? -9.110 1.024 29.641 1.00 97.81 277 VAL A C 1
ATOM 2298 O O . VAL A 1 277 ? -8.161 1.783 29.824 1.00 97.81 277 VAL A O 1
ATOM 2301 N N . ASP A 1 278 ? -8.962 -0.242 29.249 1.00 97.75 278 ASP A N 1
ATOM 2302 C CA . ASP A 1 278 ? -7.662 -0.902 29.101 1.00 97.75 278 ASP A CA 1
ATOM 2303 C C . ASP A 1 278 ? -6.747 -0.181 28.093 1.00 97.75 278 ASP A C 1
ATOM 2305 O O . ASP A 1 278 ? -5.594 0.119 28.404 1.00 97.75 278 ASP A O 1
ATOM 2309 N N . VAL A 1 279 ? -7.268 0.181 26.914 1.00 95.88 279 VAL A N 1
ATOM 2310 C CA . VAL A 1 279 ? -6.514 0.914 25.880 1.00 95.88 279 VAL A CA 1
ATOM 2311 C C . VAL A 1 279 ? -6.103 2.303 26.369 1.00 95.88 279 VAL A C 1
ATOM 2313 O O . VAL A 1 279 ? -4.955 2.712 26.188 1.00 95.88 279 VAL A O 1
ATOM 2316 N N . PHE A 1 280 ? -7.004 3.046 27.017 1.00 93.31 280 PHE A N 1
ATOM 2317 C CA . PHE A 1 280 ? -6.674 4.381 27.521 1.00 93.31 280 PHE A CA 1
ATOM 2318 C C . PHE A 1 280 ? -5.686 4.350 28.691 1.00 93.31 280 PHE A C 1
ATOM 2320 O O . PHE A 1 280 ? -4.906 5.290 28.866 1.00 93.31 280 PHE A O 1
ATOM 2327 N N . GLU A 1 281 ? -5.683 3.282 29.483 1.00 93.56 281 GLU A N 1
ATOM 2328 C CA . GLU A 1 281 ? -4.729 3.111 30.572 1.00 93.56 281 GLU A CA 1
ATOM 2329 C C . GLU A 1 281 ? -3.350 2.669 30.080 1.00 93.56 281 GLU A C 1
ATOM 2331 O O . GLU A 1 281 ? -2.351 3.239 30.531 1.00 93.56 281 GLU A O 1
ATOM 2336 N N . LYS A 1 282 ? -3.288 1.711 29.150 1.00 93.00 282 LYS A N 1
ATOM 2337 C CA . LYS A 1 282 ? -2.035 1.051 28.755 1.00 93.00 282 LYS A CA 1
ATOM 2338 C C . LYS A 1 282 ? -1.391 1.622 27.496 1.00 93.00 282 LYS A C 1
ATOM 2340 O O . LYS A 1 282 ? -0.169 1.741 27.461 1.00 93.00 282 LYS A O 1
ATOM 2345 N N . ASP A 1 283 ? -2.184 2.016 26.502 1.00 88.75 283 ASP A N 1
ATOM 2346 C CA . ASP A 1 283 ? -1.663 2.312 25.161 1.00 88.75 283 ASP A CA 1
ATOM 2347 C C . ASP A 1 283 ? -1.630 3.814 24.862 1.00 88.75 283 ASP A C 1
ATOM 2349 O O . ASP A 1 283 ? -0.734 4.300 24.172 1.00 88.75 283 ASP A O 1
ATOM 2353 N N . VAL A 1 284 ? -2.608 4.572 25.369 1.00 80.44 284 VAL A N 1
ATOM 2354 C CA . VAL A 1 284 ? -2.694 6.017 25.121 1.00 80.44 284 VAL A CA 1
ATOM 2355 C C . VAL A 1 284 ? -1.580 6.757 25.862 1.00 80.44 284 VAL A C 1
ATOM 2357 O O . VAL A 1 284 ? -1.411 6.616 27.076 1.00 80.44 284 VAL A O 1
ATOM 2360 N N . TYR A 1 285 ? -0.861 7.619 25.133 1.00 84.00 285 TYR A N 1
ATOM 2361 C CA . TYR A 1 285 ? 0.258 8.402 25.658 1.00 84.00 285 TYR A CA 1
ATOM 2362 C C . TYR A 1 285 ? -0.089 9.143 26.959 1.00 84.00 285 TYR A C 1
ATOM 2364 O O . TYR A 1 285 ? -1.042 9.921 27.024 1.00 84.00 285 TYR A O 1
ATOM 2372 N N . LYS A 1 286 ? 0.725 8.939 28.002 1.00 81.88 286 LYS A N 1
ATOM 2373 C CA . LYS A 1 286 ? 0.431 9.388 29.375 1.00 81.88 286 LYS A CA 1
ATOM 2374 C C . LYS A 1 286 ? 0.229 10.901 29.516 1.00 81.88 286 LYS A C 1
ATOM 2376 O O . LYS A 1 286 ? -0.560 11.311 30.359 1.00 81.88 286 LYS A O 1
ATOM 2381 N N . LYS A 1 287 ? 0.914 11.723 28.706 1.00 81.69 287 LYS A N 1
ATOM 2382 C CA . LYS A 1 287 ? 0.796 13.196 28.755 1.00 81.69 287 LYS A CA 1
ATOM 2383 C C . LYS A 1 287 ? -0.317 13.756 27.861 1.00 81.69 287 LYS A C 1
ATOM 2385 O O . LYS A 1 287 ? -0.441 14.970 27.740 1.00 81.69 287 LYS A O 1
ATOM 2390 N N . ARG A 1 288 ? -1.111 12.902 27.209 1.00 73.44 288 ARG A N 1
ATOM 2391 C CA . ARG A 1 288 ? -2.249 13.345 26.403 1.00 73.44 288 ARG A CA 1
ATOM 2392 C C . ARG A 1 288 ? -3.278 14.058 27.310 1.00 73.44 288 ARG A C 1
ATOM 2394 O O . ARG A 1 288 ? -3.787 13.408 28.226 1.00 73.44 288 ARG A O 1
ATOM 2401 N N . PRO A 1 289 ? -3.624 15.339 27.060 1.00 75.94 289 PRO A N 1
ATOM 2402 C CA . PRO A 1 289 ? -4.430 16.142 27.989 1.00 75.94 289 PRO A CA 1
ATOM 2403 C C . PRO A 1 289 ? -5.807 15.549 28.321 1.00 75.94 289 PRO A C 1
ATOM 2405 O O . PRO A 1 289 ? -6.258 15.607 29.459 1.00 75.94 289 PRO A O 1
ATOM 2408 N N . ASP A 1 290 ? -6.471 14.932 27.341 1.00 79.88 290 ASP A N 1
ATOM 2409 C CA . ASP A 1 290 ? -7.819 14.368 27.469 1.00 79.88 290 ASP A CA 1
ATOM 2410 C C . ASP A 1 290 ? -7.847 12.912 27.967 1.00 79.88 290 ASP A C 1
ATOM 2412 O O . ASP A 1 290 ? -8.934 12.352 28.128 1.00 79.88 290 ASP A O 1
ATOM 2416 N N . ARG A 1 291 ? -6.690 12.281 28.227 1.00 88.81 291 ARG A N 1
ATOM 2417 C CA . ARG A 1 291 ? -6.605 10.858 28.609 1.00 88.81 291 ARG A CA 1
ATOM 2418 C C . ARG A 1 291 ? -7.415 10.553 29.867 1.00 88.81 291 ARG A C 1
ATOM 2420 O O . ARG A 1 291 ? -8.344 9.757 29.799 1.00 88.81 291 ARG A O 1
ATOM 2427 N N . ASN A 1 292 ? -7.106 11.213 30.985 1.00 88.25 292 ASN A N 1
ATOM 2428 C CA . ASN A 1 292 ? -7.736 10.918 32.280 1.00 88.25 292 ASN A CA 1
ATOM 2429 C C . ASN A 1 292 ? -9.242 11.211 32.266 1.00 88.25 292 ASN A C 1
ATOM 2431 O O . ASN A 1 292 ? -10.029 10.426 32.791 1.00 88.25 292 ASN A O 1
ATOM 2435 N N . VAL A 1 293 ? -9.648 12.300 31.605 1.00 91.06 293 VAL A N 1
ATOM 2436 C CA . VAL A 1 293 ? -11.064 12.663 31.436 1.00 91.06 293 VAL A CA 1
ATOM 2437 C C . VAL A 1 293 ? -11.819 11.549 30.706 1.00 91.06 293 VAL A C 1
ATOM 2439 O O . VAL A 1 293 ? -12.894 11.134 31.138 1.00 91.06 293 VAL A O 1
ATOM 2442 N N . LYS A 1 294 ? -11.246 11.015 29.621 1.00 90.19 294 LYS A N 1
ATOM 2443 C CA . LYS A 1 294 ? -11.861 9.932 28.842 1.00 90.19 294 LYS A CA 1
ATOM 2444 C C . LYS A 1 294 ? -11.860 8.601 29.589 1.00 90.19 294 LYS A C 1
ATOM 2446 O O . LYS A 1 294 ? -12.894 7.938 29.602 1.00 90.19 294 LYS A O 1
ATOM 2451 N N . THR A 1 295 ? -10.761 8.239 30.253 1.00 93.69 295 THR A N 1
ATOM 2452 C CA . THR A 1 295 ? -10.688 7.028 31.087 1.00 93.69 295 THR A CA 1
ATOM 2453 C C . THR A 1 295 ? -11.767 7.034 32.169 1.00 93.69 295 THR A C 1
ATOM 2455 O O . THR A 1 295 ? -12.508 6.060 32.293 1.00 93.69 295 THR A O 1
ATOM 2458 N N . ASN A 1 296 ? -11.911 8.139 32.909 1.00 94.38 296 ASN A N 1
ATOM 2459 C CA . ASN A 1 296 ? -12.918 8.258 33.967 1.00 94.38 296 ASN A CA 1
ATOM 2460 C C . ASN A 1 296 ? -14.338 8.159 33.403 1.00 94.38 296 ASN A C 1
ATOM 2462 O O . ASN A 1 296 ? -15.146 7.391 33.918 1.00 94.38 296 ASN A O 1
ATOM 2466 N N . ARG A 1 297 ? -14.615 8.826 32.275 1.00 96.25 297 ARG A N 1
ATOM 2467 C CA . ARG A 1 297 ? -15.908 8.715 31.586 1.00 96.25 297 ARG A CA 1
ATOM 2468 C C . ARG A 1 297 ? -16.235 7.271 31.184 1.00 96.25 297 ARG A C 1
ATOM 2470 O O . ARG A 1 297 ? -17.386 6.857 31.317 1.00 96.25 297 ARG A O 1
ATOM 2477 N N . PHE A 1 298 ? -15.266 6.496 30.690 1.00 97.50 298 PHE A N 1
ATOM 2478 C CA . PHE A 1 298 ? -15.496 5.084 30.364 1.00 97.50 298 PHE A CA 1
ATOM 2479 C C . PHE A 1 298 ? -15.756 4.236 31.614 1.00 97.50 298 PHE A C 1
ATOM 2481 O O . PHE A 1 298 ? -16.696 3.443 31.601 1.00 97.50 298 PHE A O 1
ATOM 2488 N N . LYS A 1 299 ? -15.015 4.455 32.710 1.00 97.69 299 LYS A N 1
ATOM 2489 C CA . LYS A 1 299 ? -15.247 3.777 33.999 1.00 97.69 299 LYS A CA 1
ATOM 2490 C C . LYS A 1 299 ? -16.628 4.080 34.581 1.00 97.69 299 LYS A C 1
ATOM 2492 O O . LYS A 1 299 ? -17.323 3.167 35.014 1.00 97.69 299 LYS A O 1
ATOM 2497 N N . GLU A 1 300 ? -17.059 5.338 34.540 1.00 97.25 300 GLU A N 1
ATOM 2498 C CA . GLU A 1 300 ? -18.396 5.740 34.990 1.00 97.25 300 GLU A CA 1
ATOM 2499 C C . GLU A 1 300 ? -19.499 5.070 34.166 1.00 97.25 300 GLU A C 1
ATOM 2501 O O . GLU A 1 300 ? -20.479 4.572 34.722 1.00 97.25 300 GLU A O 1
ATOM 2506 N N . ARG A 1 301 ? -19.348 5.028 32.835 1.00 96.69 301 ARG A N 1
ATOM 2507 C CA . ARG A 1 301 ? -20.292 4.320 31.957 1.00 96.69 301 ARG A CA 1
ATOM 2508 C C . ARG A 1 301 ? -20.326 2.827 32.271 1.00 96.69 301 ARG A C 1
ATOM 2510 O O . ARG A 1 301 ? -21.414 2.275 32.377 1.00 96.69 301 ARG A O 1
ATOM 2517 N N . LEU A 1 302 ? -19.166 2.201 32.460 1.00 96.56 302 LEU A N 1
ATOM 2518 C CA . LEU A 1 302 ? -19.056 0.781 32.792 1.00 96.56 302 LEU A CA 1
ATOM 2519 C C . LEU A 1 302 ? -19.757 0.461 34.123 1.00 96.56 302 LEU A C 1
ATOM 2521 O O . LEU A 1 302 ? -20.561 -0.466 34.186 1.00 96.56 302 LEU A O 1
ATOM 2525 N N . GLY A 1 303 ? -19.541 1.285 35.155 1.00 96.19 303 GLY A N 1
ATOM 2526 C CA . GLY A 1 303 ? -20.225 1.152 36.444 1.00 96.19 303 GLY A CA 1
ATOM 2527 C C . GLY A 1 303 ? -21.750 1.232 36.322 1.00 96.19 303 GLY A C 1
ATOM 2528 O O . GLY A 1 303 ? -22.458 0.409 36.903 1.00 96.19 303 GLY A O 1
ATOM 2529 N N . LYS A 1 304 ? -22.264 2.160 35.501 1.00 95.19 304 LYS A N 1
ATOM 2530 C CA . LYS A 1 304 ? -23.707 2.264 35.220 1.00 95.19 304 LYS A CA 1
ATOM 2531 C C . LYS A 1 304 ? -24.247 0.999 34.552 1.00 95.19 304 LYS A C 1
ATOM 2533 O O . LYS A 1 304 ? -25.235 0.451 35.021 1.00 95.19 304 LYS A O 1
ATOM 2538 N N . VAL A 1 305 ? -23.571 0.493 33.518 1.00 94.56 305 VAL A N 1
ATOM 2539 C CA . VAL A 1 305 ? -24.007 -0.713 32.790 1.00 94.56 305 VAL A CA 1
ATOM 2540 C C . VAL A 1 305 ? -24.023 -1.950 33.699 1.00 94.56 305 VAL A C 1
ATOM 2542 O O . VAL A 1 305 ? -24.950 -2.754 33.620 1.00 94.56 305 VAL A O 1
ATOM 2545 N N . HIS A 1 306 ? -23.045 -2.104 34.598 1.00 93.50 306 HIS A N 1
ATOM 2546 C CA . HIS A 1 306 ? -23.061 -3.195 35.580 1.00 93.50 306 HIS A CA 1
ATOM 2547 C C . HIS A 1 306 ? -24.235 -3.092 36.560 1.00 93.50 306 HIS A C 1
ATOM 2549 O O . HIS A 1 306 ? -24.859 -4.111 36.862 1.00 93.50 306 HIS A O 1
ATOM 2555 N N . SER A 1 307 ? -24.558 -1.882 37.027 1.00 91.81 307 SER A N 1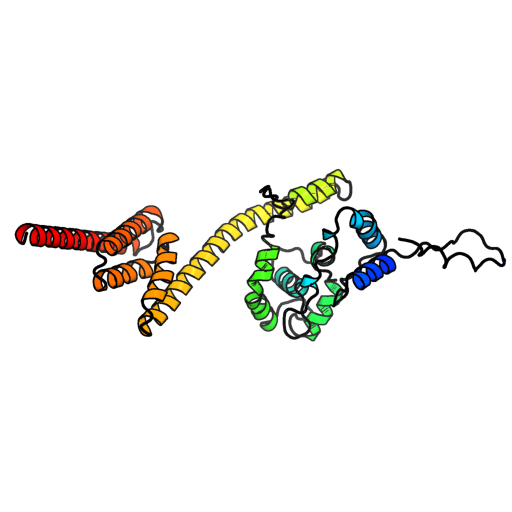
ATOM 2556 C CA . SER A 1 307 ? -25.726 -1.650 37.885 1.00 91.81 307 SER A CA 1
ATOM 2557 C C . SER A 1 307 ? -27.030 -1.972 37.153 1.00 91.81 307 SER A C 1
ATOM 2559 O O . SER A 1 307 ? -27.874 -2.684 37.694 1.00 91.81 307 SER A O 1
ATOM 2561 N N . ASP A 1 308 ? -27.162 -1.515 35.903 1.00 89.50 308 ASP A N 1
ATOM 2562 C CA . ASP A 1 308 ? -28.319 -1.785 35.042 1.00 89.50 308 ASP A CA 1
ATOM 2563 C C . ASP A 1 308 ? -28.520 -3.305 34.871 1.00 89.50 308 ASP A C 1
ATOM 2565 O O . ASP A 1 308 ? -29.616 -3.824 35.091 1.00 89.50 308 ASP A O 1
ATOM 2569 N N . LYS A 1 309 ? -27.439 -4.043 34.573 1.00 90.06 309 LYS A N 1
ATOM 2570 C CA . LYS A 1 309 ? -27.453 -5.508 34.420 1.00 90.06 309 LYS A CA 1
ATOM 2571 C C . LYS A 1 309 ? -27.828 -6.235 35.715 1.00 90.06 309 LYS A C 1
ATOM 2573 O O . LYS A 1 309 ? -28.556 -7.225 35.671 1.00 90.06 309 LYS A O 1
ATOM 2578 N N . LYS A 1 310 ? -27.337 -5.767 36.867 1.00 88.00 310 LYS A N 1
ATOM 2579 C CA . LYS A 1 310 ? -27.659 -6.359 38.174 1.00 88.00 310 LYS A CA 1
ATOM 2580 C C . LYS A 1 310 ? -29.151 -6.224 38.484 1.00 88.00 310 LYS A C 1
ATOM 2582 O O . LYS A 1 310 ? -29.790 -7.223 38.800 1.00 88.00 310 LYS A O 1
ATOM 2587 N N . HIS A 1 311 ? -29.709 -5.027 38.315 1.00 85.56 311 HIS A N 1
ATOM 2588 C CA . HIS A 1 311 ? -31.136 -4.789 38.529 1.00 85.56 311 HIS A CA 1
ATOM 2589 C C . HIS A 1 311 ? -32.021 -5.555 37.542 1.00 85.56 311 HIS A C 1
ATOM 2591 O O . HIS A 1 311 ? -33.106 -5.998 37.911 1.00 85.56 311 HIS A O 1
ATOM 2597 N N . GLU A 1 312 ? -31.579 -5.737 36.295 1.00 84.81 312 GLU A N 1
ATOM 2598 C CA . GLU A 1 312 ? -32.311 -6.556 35.328 1.00 84.81 312 GLU A CA 1
ATOM 2599 C C . GLU A 1 312 ? -32.361 -8.033 35.753 1.00 84.81 312 GLU A C 1
ATOM 2601 O O . GLU A 1 312 ? -33.424 -8.648 35.681 1.00 84.81 312 GLU A O 1
ATOM 2606 N N . ASN A 1 313 ? -31.258 -8.584 36.266 1.00 83.94 313 ASN A N 1
ATOM 2607 C CA . ASN A 1 313 ? -31.221 -9.953 36.787 1.00 83.94 313 ASN A CA 1
ATOM 2608 C C . ASN A 1 313 ? -32.088 -10.123 38.047 1.00 83.94 313 ASN A C 1
ATOM 2610 O O . ASN A 1 313 ? -32.832 -11.093 38.144 1.00 83.94 313 ASN A O 1
ATOM 2614 N N . GLU A 1 314 ? -32.045 -9.169 38.983 1.00 85.88 314 GLU A N 1
ATOM 2615 C CA . GLU A 1 314 ? -32.893 -9.175 40.188 1.00 85.88 314 GLU A CA 1
ATOM 2616 C C . GLU A 1 314 ? -34.388 -9.152 39.831 1.00 85.88 314 GLU A C 1
ATOM 2618 O O . GLU A 1 314 ? -35.184 -9.873 40.425 1.00 85.88 314 GLU A O 1
ATOM 2623 N N . ARG A 1 315 ? -34.780 -8.370 38.815 1.00 82.56 315 ARG A N 1
ATOM 2624 C CA . ARG A 1 315 ? -36.167 -8.337 38.323 1.00 82.56 315 ARG A CA 1
ATOM 2625 C C . ARG A 1 315 ? -36.597 -9.638 37.654 1.00 82.56 315 ARG A C 1
ATOM 2627 O O . ARG A 1 315 ? -37.764 -9.990 37.763 1.00 82.56 315 ARG A O 1
ATOM 2634 N N . ARG A 1 316 ? -35.698 -10.324 36.942 1.00 81.44 316 ARG A N 1
ATOM 2635 C CA . ARG A 1 316 ? -36.002 -11.627 36.328 1.00 81.44 316 ARG A CA 1
ATOM 2636 C C . ARG A 1 316 ? -36.206 -12.698 37.399 1.00 81.44 316 ARG A C 1
ATOM 2638 O O . ARG A 1 316 ? -37.235 -13.351 37.378 1.00 81.44 316 ARG A O 1
ATOM 2645 N N . ASN A 1 317 ? -35.311 -12.770 38.384 1.00 79.19 317 ASN A N 1
ATOM 2646 C CA . ASN A 1 317 ? -35.389 -13.756 39.467 1.00 79.19 317 ASN A CA 1
ATOM 2647 C C . ASN A 1 317 ? -36.605 -13.570 40.393 1.00 79.19 317 ASN A C 1
ATOM 2649 O O . ASN A 1 317 ? -37.040 -14.528 41.011 1.00 79.19 317 ASN A O 1
ATOM 2653 N N . ASN A 1 318 ? -37.138 -12.349 40.518 1.00 76.75 318 ASN A N 1
ATOM 2654 C CA . ASN A 1 318 ? -38.339 -12.079 41.320 1.00 76.75 318 ASN A CA 1
ATOM 2655 C C . ASN A 1 318 ? -39.658 -12.331 40.559 1.00 76.75 318 ASN A C 1
ATOM 2657 O O . ASN A 1 318 ? -40.725 -12.217 41.158 1.00 76.75 318 ASN A O 1
ATOM 2661 N N . ASN A 1 319 ? -39.592 -12.603 39.250 1.00 70.25 319 ASN A N 1
ATOM 2662 C CA . ASN A 1 319 ? -40.745 -12.857 38.378 1.00 70.25 319 ASN A CA 1
ATOM 2663 C C . ASN A 1 319 ? -40.826 -14.324 37.899 1.00 70.25 319 ASN A C 1
ATOM 2665 O O . ASN A 1 319 ? -41.725 -14.640 37.118 1.00 70.25 319 ASN A O 1
ATOM 2669 N N . GLU A 1 320 ? -39.892 -15.178 38.325 1.00 54.59 320 GLU A N 1
ATOM 2670 C CA . GLU A 1 320 ? -39.898 -16.643 38.151 1.00 54.59 320 GLU A CA 1
ATOM 2671 C C . GLU A 1 320 ? -40.400 -17.328 39.429 1.00 54.59 320 GLU A C 1
ATOM 2673 O O . GLU A 1 320 ? -41.139 -18.329 39.300 1.00 54.59 320 GLU A O 1
#

Foldseek 3Di:
DDDPPPPPPPDDDDDDDDDDPDPDQLQVVQQVVCVVVPQPDAFARDHSVVSVVLVVCCVVPVVQAADSQQCDQDDPLNDGLLLLVLLVLLVDPLHDPVDDDPCSCRHNRDDSVVVVVSCCVVQQADPVRHGDPVVVVVNVVVVVSVVCVVFPAADDDPPDDDRDDPDVCVVLVVCPVVVVDDPVRSCVVVVSVVVCVVVVVVVVVVVVVVVLLVQLVVLLVVLVVCVVVVVNVSSLVSLVSCLVVLHLDCRSLVSQLVVCVVVVVLVSNLVSLVSNLVSLVPPHDPPPPCSVVSNVVSVVVNVVSVVVVVVVVVVVVVVD